Protein 6IWD (pdb70)

Organism: Homo sapiens (NCBI:txid9606)

CATH classification: 3.90.190.10

Structure (mmCIF, N/CA/C/O backbone):
data_6IWD
#
_entry.id   6IWD
#
_cell.length_a   54.573
_cell.length_b   169.153
_cell.length_c   42.530
_cell.angle_alpha   90.00
_cell.angle_beta   90.00
_cell.angle_gamma   90.00
#
_symmetry.space_group_name_H-M   'P 21 21 2'
#
loop_
_entity.id
_entity.type
_entity.pdbx_description
1 polymer 'Tyrosine-protein phosphatase non-receptor type 14'
2 polymer 'HPV18 E7'
3 non-polymer 'CHLORIDE ION'
4 non-polymer 'PHOSPHATE ION'
5 non-polymer 'ZINC ION'
6 water water
#
loop_
_atom_site.group_PDB
_atom_site.id
_atom_site.type_symbol
_atom_site.label_atom_id
_atom_site.label_alt_id
_atom_site.label_comp_id
_atom_site.label_asym_id
_atom_site.label_entity_id
_atom_site.label_seq_id
_atom_site.pdbx_PDB_ins_code
_atom_site.Cartn_x
_atom_site.Cartn_y
_atom_site.Cartn_z
_atom_site.occupancy
_atom_site.B_iso_or_equiv
_atom_site.auth_seq_id
_atom_site.auth_comp_id
_atom_site.auth_asym_id
_atom_site.auth_atom_id
_atom_site.pdbx_PDB_model_num
ATOM 1 N N . MET A 1 9 ? -30.679 10.764 0.323 1.00 56.48 893 MET A N 1
ATOM 2 C CA . MET A 1 9 ? -30.628 11.873 -0.627 1.00 49.78 893 MET A CA 1
ATOM 3 C C . MET A 1 9 ? -31.992 12.186 -1.227 1.00 46.25 893 MET A C 1
ATOM 4 O O . MET A 1 9 ? -32.157 13.215 -1.880 1.00 45.84 893 MET A O 1
ATOM 9 N N . ASP A 1 10 ? -32.963 11.290 -1.021 1.00 48.78 894 ASP A N 1
ATOM 10 C CA . ASP A 1 10 ? -34.313 11.542 -1.517 1.00 43.43 894 ASP A CA 1
ATOM 11 C C . ASP A 1 10 ? -34.915 12.773 -0.857 1.00 37.93 894 ASP A C 1
ATOM 12 O O . ASP A 1 10 ? -35.619 13.554 -1.508 1.00 38.88 894 ASP A O 1
ATOM 17 N N . GLU A 1 11 ? -34.646 12.968 0.435 1.00 38.37 895 GLU A N 1
ATOM 18 C CA . GLU A 1 11 ? -35.059 14.202 1.091 1.00 37.49 895 GLU A CA 1
ATOM 19 C C . GLU A 1 11 ? -34.280 15.401 0.560 1.00 34.07 895 GLU A C 1
ATOM 20 O O . GLU A 1 11 ? -34.830 16.506 0.464 1.00 30.85 895 GLU A O 1
ATOM 23 N N . ARG A 1 12 ? -33.005 15.205 0.209 1.00 34.46 896 ARG A N 1
ATOM 24 C CA . ARG A 1 12 ? -32.223 16.288 -0.382 1.00 30.82 896 ARG A CA 1
ATOM 25 C C . ARG A 1 12 ? -32.744 16.656 -1.768 1.00 27.61 896 ARG A C 1
ATOM 26 O O . ARG A 1 12 ? -32.803 17.840 -2.120 1.00 28.30 896 ARG A O 1
ATOM 29 N N . PHE A 1 13 ? -33.115 15.654 -2.569 1.00 29.37 897 PHE A N 1
ATOM 30 C CA . PHE A 1 13 ? -33.707 15.914 -3.879 1.00 27.41 897 PHE A CA 1
ATOM 31 C C . PHE A 1 13 ? -34.991 16.734 -3.747 1.00 27.75 897 PHE A C 1
ATOM 32 O O . PHE A 1 13 ? -35.139 17.785 -4.383 1.00 22.02 897 PHE A O 1
ATOM 40 N N . ARG A 1 14 ? -35.920 16.279 -2.900 1.00 29.97 898 ARG A N 1
ATOM 41 C CA . ARG A 1 14 ? -37.201 16.975 -2.761 1.00 23.28 898 ARG A CA 1
ATOM 42 C C . ARG A 1 14 ? -37.014 18.373 -2.185 1.00 26.32 898 ARG A C 1
ATOM 43 O O . ARG A 1 14 ? -37.697 19.317 -2.597 1.00 23.23 898 ARG A O 1
ATOM 46 N N . THR A 1 15 ? -36.061 18.540 -1.259 1.00 28.63 899 THR A N 1
ATOM 47 C CA . THR A 1 15 ? -35.796 19.862 -0.700 1.00 31.78 899 THR A CA 1
ATOM 48 C C . THR A 1 15 ? -35.299 20.822 -1.774 1.00 29.68 899 THR A C 1
ATOM 49 O O . THR A 1 15 ? -35.769 21.964 -1.873 1.00 27.06 899 THR A O 1
ATOM 53 N N . LEU A 1 16 ? -34.343 20.373 -2.587 1.00 28.47 900 LEU A N 1
ATOM 54 C CA . LEU A 1 16 ? -33.804 21.223 -3.640 1.00 28.43 900 LEU A CA 1
ATOM 55 C C . LEU A 1 16 ? -34.884 21.618 -4.643 1.00 25.95 900 LEU A C 1
ATOM 56 O O . LEU A 1 16 ? -34.932 22.771 -5.091 1.00 21.88 900 LEU A O 1
ATOM 61 N N . LYS A 1 17 ? -35.758 20.674 -5.006 1.00 23.40 901 LYS A N 1
ATOM 62 C CA . LYS A 1 17 ? -36.794 20.960 -5.993 1.00 23.91 901 LYS A CA 1
ATOM 63 C C . LYS A 1 17 ? -37.762 22.005 -5.462 1.00 21.71 901 LYS A C 1
ATOM 64 O O . LYS A 1 17 ? -38.107 22.963 -6.162 1.00 19.39 901 LYS A O 1
ATOM 70 N N . LYS A 1 18 ? -38.186 21.845 -4.208 1.00 23.59 902 LYS A N 1
ATOM 71 C CA . LYS A 1 18 ? -39.054 22.822 -3.561 1.00 24.15 902 LYS A CA 1
ATOM 72 C C . LYS A 1 18 ? -38.450 24.222 -3.593 1.00 29.93 902 LYS A C 1
ATOM 73 O O . LYS A 1 18 ? -39.134 25.198 -3.936 1.00 24.87 902 LYS A O 1
ATOM 79 N N . LYS A 1 19 ? -37.160 24.345 -3.242 1.00 26.95 903 LYS A N 1
ATOM 80 C CA . LYS A 1 19 ? -36.540 25.667 -3.238 1.00 26.09 903 LYS A CA 1
ATOM 81 C C . LYS A 1 19 ? -36.557 26.279 -4.632 1.00 24.58 903 LYS A C 1
ATOM 82 O O . LYS A 1 19 ? -36.806 27.480 -4.786 1.00 28.77 903 LYS A O 1
ATOM 85 N N . LEU A 1 20 ? -36.330 25.461 -5.663 1.00 21.02 904 LEU A N 1
ATOM 86 C CA . LEU A 1 20 ? -36.380 25.960 -7.030 1.00 20.06 904 LEU A CA 1
ATOM 87 C C . LEU A 1 20 ? -37.791 26.369 -7.440 1.00 25.73 904 LEU A C 1
ATOM 88 O O . LEU A 1 20 ? -37.946 27.174 -8.365 1.00 24.22 904 LEU A O 1
ATOM 93 N N . GLU A 1 21 ? -38.815 25.836 -6.780 1.00 23.04 905 GLU A N 1
ATOM 94 C CA . GLU A 1 21 ? -40.191 26.215 -7.094 1.00 22.75 905 GLU A CA 1
ATOM 95 C C . GLU A 1 21 ? -40.679 27.420 -6.296 1.00 27.87 905 GLU A C 1
ATOM 96 O O . GLU A 1 21 ? -41.768 27.936 -6.574 1.00 25.07 905 GLU A O 1
ATOM 102 N N . GLU A 1 22 ? -39.903 27.888 -5.321 1.00 33.00 906 GLU A N 1
ATOM 103 C CA . GLU A 1 22 ? -40.338 28.994 -4.478 1.00 33.34 906 GLU A CA 1
ATOM 104 C C . GLU A 1 22 ? -40.171 30.357 -5.139 1.00 33.49 906 GLU A C 1
ATOM 105 O O . GLU A 1 22 ? -40.691 31.348 -4.612 1.00 33.77 906 GLU A O 1
ATOM 108 N N . GLY A 1 23 ? -39.483 30.433 -6.276 1.00 29.68 907 GLY A N 1
ATOM 109 C CA . GLY A 1 23 ? -39.395 31.671 -7.021 1.00 34.12 907 GLY A CA 1
ATOM 110 C C . GLY A 1 23 ? -38.449 32.711 -6.460 1.00 31.80 907 GLY A C 1
ATOM 111 O O . GLY A 1 23 ? -38.529 33.879 -6.859 1.00 28.93 907 GLY A O 1
ATOM 112 N N . MET A 1 24 ? -37.556 32.335 -5.548 1.00 33.71 908 MET A N 1
ATOM 113 C CA . MET A 1 24 ? -36.661 33.302 -4.935 1.00 35.69 908 MET A CA 1
ATOM 114 C C . MET A 1 24 ? -35.185 33.028 -5.181 1.00 36.41 908 MET A C 1
ATOM 115 O O . MET A 1 24 ? -34.342 33.814 -4.729 1.00 30.58 908 MET A O 1
ATOM 120 N N . VAL A 1 25 ? -34.832 31.959 -5.895 1.00 38.73 909 VAL A N 1
ATOM 121 C CA . VAL A 1 25 ? -33.410 31.676 -6.034 1.00 39.41 909 VAL A CA 1
ATOM 122 C C . VAL A 1 25 ? -32.740 32.727 -6.916 1.00 34.16 909 VAL A C 1
ATOM 123 O O . VAL A 1 25 ? -31.606 33.142 -6.645 1.00 38.56 909 VAL A O 1
ATOM 127 N N . PHE A 1 26 ? -33.435 33.226 -7.937 1.00 34.96 910 PHE A N 1
ATOM 128 C CA . PHE A 1 26 ? -32.881 34.324 -8.720 1.00 32.89 910 PHE A CA 1
ATOM 129 C C . PHE A 1 26 ? -32.950 35.660 -7.976 1.00 34.86 910 PHE A C 1
ATOM 130 O O . PHE A 1 26 ? -32.096 36.529 -8.182 1.00 31.77 910 PHE A O 1
ATOM 132 N N . THR A 1 27 ? -33.957 35.838 -7.121 1.00 33.13 911 THR A N 1
ATOM 133 C CA . THR A 1 27 ? -34.039 37.028 -6.278 1.00 30.75 911 THR A CA 1
ATOM 134 C C . THR A 1 27 ? -32.833 37.133 -5.358 1.00 34.34 911 THR A C 1
ATOM 135 O O . THR A 1 27 ? -32.227 38.204 -5.223 1.00 29.05 911 THR A O 1
ATOM 139 N N . GLU A 1 28 ? -32.466 36.028 -4.711 1.00 30.30 912 GLU A N 1
ATOM 140 C CA . GLU A 1 28 ? -31.370 36.108 -3.757 1.00 35.58 912 GLU A CA 1
ATOM 141 C C . GLU A 1 28 ? -30.026 36.234 -4.457 1.00 34.37 912 GLU A C 1
ATOM 142 O O . GLU A 1 28 ? -29.089 36.806 -3.888 1.00 34.00 912 GLU A O 1
ATOM 148 N N . TYR A 1 29 ? -29.911 35.720 -5.685 1.00 29.46 913 TYR A N 1
ATOM 149 C CA . TYR A 1 29 ? -28.672 35.888 -6.433 1.00 31.10 913 TYR A CA 1
ATOM 150 C C . TYR A 1 29 ? -28.375 37.363 -6.681 1.00 28.77 913 TYR A C 1
ATOM 151 O O . TYR A 1 29 ? -27.237 37.808 -6.509 1.00 25.75 913 TYR A O 1
ATOM 160 N N . GLU A 1 30 ? -29.390 38.139 -7.076 1.00 28.97 914 GLU A N 1
ATOM 161 C CA . GLU A 1 30 ? -29.171 39.558 -7.366 1.00 30.54 914 GLU A CA 1
ATOM 162 C C . GLU A 1 30 ? -28.651 40.314 -6.153 1.00 27.38 914 GLU A C 1
ATOM 163 O O . GLU A 1 30 ? -27.900 41.287 -6.303 1.00 33.15 914 GLU A O 1
ATOM 166 N N . GLN A 1 31 ? -29.031 39.891 -4.954 1.00 23.66 915 GLN A N 1
ATOM 167 C CA . GLN A 1 31 ? -28.644 40.584 -3.733 1.00 28.05 915 GLN A CA 1
ATOM 168 C C . GLN A 1 31 ? -27.280 40.157 -3.200 1.00 32.58 915 GLN A C 1
ATOM 169 O O . GLN A 1 31 ? -26.814 40.720 -2.202 1.00 29.94 915 GLN A O 1
ATOM 175 N N . ILE A 1 32 ? -26.620 39.193 -3.830 1.00 30.25 916 ILE A N 1
ATOM 176 C CA . ILE A 1 32 ? -25.281 38.808 -3.392 1.00 26.95 916 ILE A CA 1
ATOM 177 C C . ILE A 1 32 ? -24.308 39.821 -3.973 1.00 24.23 916 ILE A C 1
ATOM 178 O O . ILE A 1 32 ? -24.218 39.960 -5.201 1.00 25.99 916 ILE A O 1
ATOM 183 N N . PRO A 1 33 ? -23.589 40.570 -3.143 1.00 30.68 917 PRO A N 1
ATOM 184 C CA . PRO A 1 33 ? -22.659 41.567 -3.682 1.00 30.80 917 PRO A CA 1
ATOM 185 C C . PRO A 1 33 ? -21.594 40.899 -4.540 1.00 31.81 917 PRO A C 1
ATOM 186 O O . PRO A 1 33 ? -21.118 39.803 -4.237 1.00 29.87 917 PRO A O 1
ATOM 190 N N . LYS A 1 34 ? -21.248 41.561 -5.640 1.00 30.45 918 LYS A N 1
ATOM 191 C CA . LYS A 1 34 ? -20.332 40.955 -6.587 1.00 31.45 918 LYS A CA 1
ATOM 192 C C . LYS A 1 34 ? -18.900 40.925 -6.064 1.00 34.36 918 LYS A C 1
ATOM 193 O O . LYS A 1 34 ? -18.088 40.159 -6.589 1.00 32.67 918 LYS A O 1
ATOM 199 N N . LYS A 1 35 ? -18.583 41.710 -5.033 1.00 33.86 919 LYS A N 1
ATOM 200 C CA . LYS A 1 35 ? -17.216 41.805 -4.522 1.00 36.38 919 LYS A CA 1
ATOM 201 C C . LYS A 1 35 ? -17.231 42.513 -3.175 1.00 40.19 919 LYS A C 1
ATOM 202 O O . LYS A 1 35 ? -18.175 43.243 -2.847 1.00 42.08 919 LYS A O 1
ATOM 208 N N . LYS A 1 36 ? -16.158 42.306 -2.411 1.00 36.98 920 LYS A N 1
ATOM 209 C CA . LYS A 1 36 ? -16.066 42.877 -1.072 1.00 36.24 920 LYS A CA 1
ATOM 210 C C . LYS A 1 36 ? -16.073 44.404 -1.116 1.00 39.47 920 LYS A C 1
ATOM 211 O O . LYS A 1 36 ? -15.416 45.026 -1.958 1.00 34.39 920 LYS A O 1
ATOM 217 N N . ALA A 1 37 ? -16.831 45.006 -0.192 1.00 34.37 921 ALA A N 1
ATOM 218 C CA . ALA A 1 37 ? -16.904 46.463 -0.102 1.00 33.07 921 ALA A CA 1
ATOM 219 C C . ALA A 1 37 ? -15.534 47.074 0.180 1.00 36.86 921 ALA A C 1
ATOM 220 O O . ALA A 1 37 ? -15.047 47.922 -0.575 1.00 39.31 921 ALA A O 1
ATOM 222 N N . ASN A 1 38 ? -14.898 46.667 1.272 1.00 37.74 922 ASN A N 1
ATOM 223 C CA . ASN A 1 38 ? -13.608 47.260 1.630 1.00 38.64 922 ASN A CA 1
ATOM 224 C C . ASN A 1 38 ? -12.452 46.430 1.073 1.00 38.63 922 ASN A C 1
ATOM 225 O O . ASN A 1 38 ? -11.487 46.099 1.769 1.00 34.62 922 ASN A O 1
ATOM 227 N N . GLY A 1 39 ? -12.565 46.076 -0.208 1.00 35.32 923 GLY A N 1
ATOM 228 C CA . GLY A 1 39 ? -11.581 45.205 -0.833 1.00 34.32 923 GLY A CA 1
ATOM 229 C C . GLY A 1 39 ? -10.321 45.968 -1.229 1.00 30.80 923 GLY A C 1
ATOM 230 O O . GLY A 1 39 ? -10.372 47.123 -1.649 1.00 28.49 923 GLY A O 1
ATOM 231 N N . ILE A 1 40 ? -9.176 45.304 -1.084 1.00 28.05 924 ILE A N 1
ATOM 232 C CA . ILE A 1 40 ? -7.869 45.907 -1.334 1.00 30.65 924 ILE A CA 1
ATOM 233 C C . ILE A 1 40 ? -7.155 45.097 -2.413 1.00 28.83 924 ILE A C 1
ATOM 234 O O . ILE A 1 40 ? -7.127 43.862 -2.353 1.00 24.23 924 ILE A O 1
ATOM 239 N N . PHE A 1 41 ? -6.633 45.791 -3.426 1.00 26.68 925 PHE A N 1
ATOM 240 C CA . PHE A 1 41 ? -6.044 45.157 -4.603 1.00 28.79 925 PHE A CA 1
ATOM 241 C C . PHE A 1 41 ? -4.693 45.770 -4.924 1.00 25.08 925 PHE A C 1
ATOM 242 O O . PHE A 1 41 ? -4.357 45.990 -6.093 1.00 23.36 925 PHE A O 1
ATOM 250 N N . SER A 1 42 ? -3.900 46.035 -3.885 1.00 25.81 926 SER A N 1
ATOM 251 C CA . SER A 1 42 ? -2.717 46.884 -4.012 1.00 27.34 926 SER A CA 1
ATOM 252 C C . SER A 1 42 ? -1.782 46.401 -5.115 1.00 22.91 926 SER A C 1
ATOM 253 O O . SER A 1 42 ? -1.408 47.166 -6.011 1.00 24.08 926 SER A O 1
ATOM 256 N N . THR A 1 43 ? -1.388 45.133 -5.066 1.00 19.24 927 THR A N 1
ATOM 257 C CA . THR A 1 43 ? -0.401 44.655 -6.031 1.00 20.19 927 THR A CA 1
ATOM 258 C C . THR A 1 43 ? -0.996 44.571 -7.431 1.00 20.89 927 THR A C 1
ATOM 259 O O . THR A 1 43 ? -0.350 44.956 -8.411 1.00 19.02 927 THR A O 1
ATOM 263 N N . ALA A 1 44 ? -2.238 44.090 -7.547 1.00 17.18 928 ALA A N 1
ATOM 264 C CA . ALA A 1 44 ? -2.870 44.017 -8.862 1.00 17.08 928 ALA A CA 1
ATOM 265 C C . ALA A 1 44 ? -3.041 45.400 -9.487 1.00 19.99 928 ALA A C 1
ATOM 266 O O . ALA A 1 44 ? -3.063 45.529 -10.718 1.00 21.83 928 ALA A O 1
ATOM 268 N N . ALA A 1 45 ? -3.166 46.435 -8.661 1.00 18.29 929 ALA A N 1
ATOM 269 C CA . ALA A 1 45 ? -3.424 47.794 -9.125 1.00 22.82 929 ALA A CA 1
ATOM 270 C C . ALA A 1 45 ? -2.169 48.531 -9.573 1.00 26.42 929 ALA A C 1
ATOM 271 O O . ALA A 1 45 ? -2.288 49.600 -10.188 1.00 23.79 929 ALA A O 1
ATOM 273 N N . LEU A 1 46 ? -0.988 48.007 -9.273 1.00 24.35 930 LEU A N 1
ATOM 274 C CA . LEU A 1 46 ? 0.241 48.678 -9.678 1.00 25.88 930 LEU A CA 1
ATOM 275 C C . LEU A 1 46 ? 0.316 48.774 -11.200 1.00 26.34 930 LEU A C 1
ATOM 276 O O . LEU A 1 46 ? -0.017 47.809 -11.901 1.00 24.73 930 LEU A O 1
ATOM 281 N N . PRO A 1 47 ? 0.765 49.910 -11.746 1.00 28.37 931 PRO A N 1
ATOM 282 C CA . PRO A 1 47 ? 0.892 50.009 -13.210 1.00 28.83 931 PRO A CA 1
ATOM 283 C C . PRO A 1 47 ? 1.830 48.974 -13.813 1.00 27.32 931 PRO A C 1
ATOM 284 O O . PRO A 1 47 ? 1.615 48.561 -14.958 1.00 30.22 931 PRO A O 1
ATOM 288 N N . GLU A 1 48 ? 2.853 48.520 -13.082 1.00 28.56 932 GLU A N 1
ATOM 289 C CA . GLU A 1 48 ? 3.704 47.463 -13.626 1.00 32.31 932 GLU A CA 1
ATOM 290 C C . GLU A 1 48 ? 2.946 46.160 -13.846 1.00 28.99 932 GLU A C 1
ATOM 291 O O . GLU A 1 48 ? 3.419 45.312 -14.610 1.00 34.60 932 GLU A O 1
ATOM 297 N N . ASN A 1 49 ? 1.789 45.981 -13.205 1.00 25.28 933 ASN A N 1
ATOM 298 C CA . ASN A 1 49 ? 1.035 44.734 -13.279 1.00 26.36 933 ASN A CA 1
ATOM 299 C C . ASN A 1 49 ? -0.217 44.853 -14.127 1.00 30.30 933 ASN A C 1
ATOM 300 O O . ASN A 1 49 ? -1.017 43.911 -14.174 1.00 27.57 933 ASN A O 1
ATOM 305 N N . ALA A 1 50 ? -0.395 45.982 -14.817 1.00 32.33 934 ALA A N 1
ATOM 306 C CA . ALA A 1 50 ? -1.584 46.166 -15.639 1.00 34.72 934 ALA A CA 1
ATOM 307 C C . ALA A 1 50 ? -1.620 45.168 -16.787 1.00 31.41 934 ALA A C 1
ATOM 308 O O . ALA A 1 50 ? -2.662 44.567 -17.066 1.00 34.04 934 ALA A O 1
ATOM 310 N N . GLU A 1 51 ? -0.486 44.959 -17.444 1.00 28.51 935 GLU A N 1
ATOM 311 C CA . GLU A 1 51 ? -0.437 44.090 -18.610 1.00 34.12 935 GLU A CA 1
ATOM 312 C C . GLU A 1 51 ? -0.502 42.614 -18.248 1.00 28.39 935 GLU A C 1
ATOM 313 O O . GLU A 1 51 ? -0.679 41.783 -19.145 1.00 31.15 935 GLU A O 1
ATOM 319 N N . ARG A 1 52 ? -0.383 42.270 -16.967 1.00 23.68 936 ARG A N 1
ATOM 320 C CA . ARG A 1 52 ? -0.426 40.877 -16.537 1.00 21.36 936 ARG A CA 1
ATOM 321 C C . ARG A 1 52 ? -1.843 40.366 -16.275 1.00 21.69 936 ARG A C 1
ATOM 322 O O . ARG A 1 52 ? -2.011 39.180 -15.989 1.00 23.26 936 ARG A O 1
ATOM 330 N N . SER A 1 53 ? -2.862 41.210 -16.380 1.00 20.38 937 SER A N 1
ATOM 331 C CA . SER A 1 53 ? -4.244 40.787 -16.192 1.00 23.28 937 SER A CA 1
ATOM 332 C C . SER A 1 53 ? -4.971 40.827 -17.530 1.00 29.46 937 SER A C 1
ATOM 333 O O . SER A 1 53 ? -4.908 41.828 -18.255 1.00 28.66 937 SER A O 1
ATOM 336 N N . ARG A 1 54 ? -5.645 39.725 -17.856 1.00 29.50 938 ARG A N 1
ATOM 337 C CA . ARG A 1 54 ? -6.356 39.624 -19.123 1.00 31.04 938 ARG A CA 1
ATOM 338 C C . ARG A 1 54 ? -7.533 40.584 -19.147 1.00 35.97 938 ARG A C 1
ATOM 339 O O . ARG A 1 54 ? -7.717 41.340 -20.107 1.00 36.06 938 ARG A O 1
ATOM 347 N N . ILE A 1 55 ? -8.317 40.592 -18.077 1.00 35.64 939 ILE A N 1
ATOM 348 C CA . ILE A 1 55 ? -9.422 41.523 -17.906 1.00 37.41 939 ILE A CA 1
ATOM 349 C C . ILE A 1 55 ?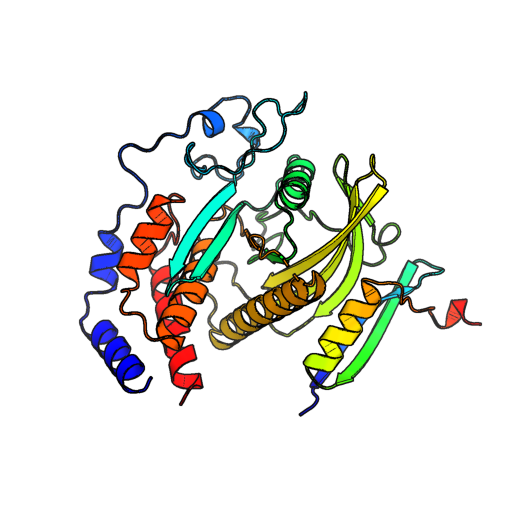 -9.028 42.468 -16.781 1.00 33.95 939 ILE A C 1
ATOM 350 O O . ILE A 1 55 ? -8.948 42.057 -15.617 1.00 35.85 939 ILE A O 1
ATOM 355 N N . ARG A 1 56 ? -8.787 43.735 -17.128 1.00 34.24 940 ARG A N 1
ATOM 356 C CA . ARG A 1 56 ? -8.319 44.715 -16.153 1.00 40.38 940 ARG A CA 1
ATOM 357 C C . ARG A 1 56 ? -9.212 44.775 -14.922 1.00 33.71 940 ARG A C 1
ATOM 358 O O . ARG A 1 56 ? -8.720 44.959 -13.804 1.00 33.57 940 ARG A O 1
ATOM 361 N N . GLU A 1 57 ? -10.518 44.585 -15.099 1.00 37.22 941 GLU A N 1
ATOM 362 C CA . GLU A 1 57 ? -11.466 44.761 -14.010 1.00 34.66 941 GLU A CA 1
ATOM 363 C C . GLU A 1 57 ? -11.471 43.597 -13.023 1.00 36.93 941 GLU A C 1
ATOM 364 O O . GLU A 1 57 ? -11.977 43.754 -11.905 1.00 31.13 941 GLU A O 1
ATOM 370 N N . VAL A 1 58 ? -10.915 42.444 -13.391 1.00 28.54 942 VAL A N 1
ATOM 371 C CA . VAL A 1 58 ? -11.001 41.236 -12.576 1.00 26.34 942 VAL A CA 1
ATOM 372 C C . VAL A 1 58 ? -9.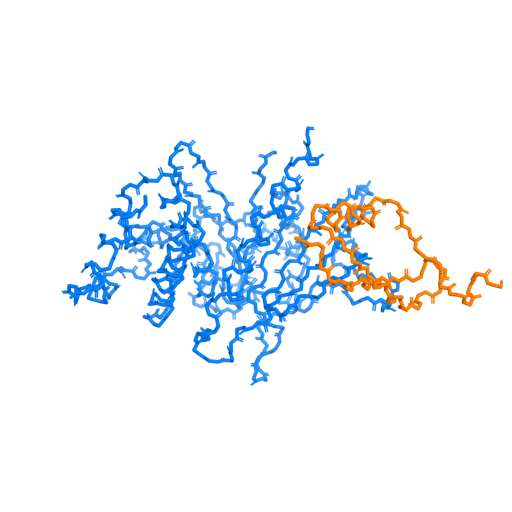611 40.934 -12.039 1.00 22.09 942 VAL A C 1
ATOM 373 O O . VAL A 1 58 ? -8.731 40.483 -12.784 1.00 25.80 942 VAL A O 1
ATOM 377 N N . VAL A 1 59 ? -9.412 41.160 -10.744 1.00 19.21 943 VAL A N 1
ATOM 378 C CA . VAL A 1 59 ? -8.094 41.009 -10.126 1.00 17.99 943 VAL A CA 1
ATOM 379 C C . VAL A 1 59 ? -8.253 40.389 -8.747 1.00 18.62 943 VAL A C 1
ATOM 380 O O . VAL A 1 59 ? -9.325 40.470 -8.130 1.00 19.17 943 VAL A O 1
ATOM 384 N N . PRO A 1 60 ? -7.185 39.767 -8.232 1.00 17.00 944 PRO A N 1
ATOM 385 C CA . PRO A 1 60 ? -7.243 39.170 -6.891 1.00 18.01 944 PRO A CA 1
ATOM 386 C C . PRO A 1 60 ? -7.168 40.199 -5.768 1.00 22.14 944 PRO A C 1
ATOM 387 O O . PRO A 1 60 ? -6.459 41.209 -5.860 1.00 17.83 944 PRO A O 1
ATOM 391 N N . TYR A 1 61 ? -7.896 39.906 -4.687 1.00 20.20 945 TYR A N 1
ATOM 392 C CA . TYR A 1 61 ? -7.690 40.605 -3.426 1.00 21.14 945 TYR A CA 1
ATOM 393 C C . TYR A 1 61 ? -6.261 40.396 -2.931 1.00 20.62 945 TYR A C 1
ATOM 394 O O . TYR A 1 61 ? -5.629 39.363 -3.176 1.00 18.67 945 TYR A O 1
ATOM 403 N N . GLU A 1 62 ? -5.750 41.386 -2.205 1.00 20.99 946 GLU A N 1
ATOM 404 C CA . GLU A 1 62 ? -4.358 41.295 -1.784 1.00 22.03 946 GLU A CA 1
ATOM 405 C C . GLU A 1 62 ? -4.143 40.150 -0.799 1.00 20.13 946 GLU A C 1
ATOM 406 O O . GLU A 1 62 ? -3.114 39.468 -0.855 1.00 20.22 946 GLU A O 1
ATOM 412 N N . GLU A 1 63 ? -5.104 39.909 0.099 1.00 19.13 947 GLU A N 1
ATOM 413 C CA . GLU A 1 63 ? -4.839 38.993 1.203 1.00 22.09 947 GLU A CA 1
ATOM 414 C C . GLU A 1 63 ? -4.704 37.545 0.758 1.00 22.45 947 GLU A C 1
ATOM 415 O O . GLU A 1 63 ? -4.029 36.770 1.443 1.00 24.87 947 GLU A O 1
ATOM 421 N N . ASN A 1 64 ? -5.300 37.160 -0.374 1.00 18.57 948 ASN A N 1
ATOM 422 C CA . ASN A 1 64 ? -5.207 35.769 -0.809 1.00 18.93 948 ASN A CA 1
ATOM 423 C C . ASN A 1 64 ? -4.756 35.630 -2.258 1.00 16.80 948 ASN A C 1
ATOM 424 O O . ASN A 1 64 ? -4.988 34.579 -2.864 1.00 15.96 948 ASN A O 1
ATOM 429 N N . ARG A 1 65 ? -4.090 36.641 -2.822 1.00 18.21 949 ARG A N 1
ATOM 430 C CA . ARG A 1 65 ? -3.501 36.461 -4.143 1.00 17.20 949 ARG A CA 1
ATOM 431 C C . ARG A 1 65 ? -2.425 35.383 -4.074 1.00 16.07 949 ARG A C 1
ATOM 432 O O . ARG A 1 65 ? -1.850 35.110 -3.012 1.00 17.26 949 ARG A O 1
ATOM 440 N N . VAL A 1 66 ? -2.194 34.710 -5.194 1.00 15.65 950 VAL A N 1
ATOM 441 C CA . VAL A 1 66 ? -1.112 33.730 -5.234 1.00 14.99 950 VAL A CA 1
ATOM 442 C C . VAL A 1 66 ? 0.183 34.507 -5.438 1.00 16.27 950 VAL A C 1
ATOM 443 O O . VAL A 1 66 ? 0.371 35.162 -6.470 1.00 18.17 950 VAL A O 1
ATOM 447 N N . GLU A 1 67 ? 1.059 34.468 -4.442 1.00 16.74 951 GLU A N 1
ATOM 448 C CA . GLU A 1 67 ? 2.306 35.225 -4.504 1.00 18.66 951 GLU A CA 1
ATOM 449 C C . GLU A 1 67 ? 3.420 34.339 -5.044 1.00 16.22 951 GLU A C 1
ATOM 450 O O . GLU A 1 67 ? 3.687 33.266 -4.495 1.00 21.17 951 GLU A O 1
ATOM 456 N N . LEU A 1 68 ? 4.073 34.790 -6.115 1.00 16.01 952 LEU A N 1
ATOM 457 C CA . LEU A 1 68 ? 5.200 34.062 -6.681 1.00 15.19 952 LEU A CA 1
ATOM 458 C C . LEU A 1 68 ? 6.507 34.556 -6.073 1.00 17.89 952 LEU A C 1
ATOM 459 O O . LEU A 1 68 ? 6.605 35.692 -5.592 1.00 17.14 952 LEU A O 1
ATOM 464 N N . ILE A 1 69 ? 7.526 33.704 -6.141 1.00 17.37 953 ILE A N 1
ATOM 465 C CA . ILE A 1 69 ? 8.882 34.165 -5.797 1.00 19.04 953 ILE A CA 1
ATOM 466 C C . ILE A 1 69 ? 9.260 35.324 -6.713 1.00 20.81 953 ILE A C 1
ATOM 467 O O . ILE A 1 69 ? 9.125 35.205 -7.950 1.00 22.00 953 ILE A O 1
ATOM 472 N N . PRO A 1 70 ? 9.736 36.453 -6.176 1.00 19.90 954 PRO A N 1
ATOM 473 C CA . PRO A 1 70 ? 10.093 37.590 -7.030 1.00 22.67 954 PRO A CA 1
ATOM 474 C C . PRO A 1 70 ? 11.176 37.228 -8.034 1.00 25.18 954 PRO A C 1
ATOM 475 O O . PRO A 1 70 ? 12.045 36.392 -7.776 1.00 23.56 954 PRO A O 1
ATOM 479 N N . THR A 1 71 ? 11.108 37.871 -9.193 1.00 25.04 955 THR A N 1
ATOM 480 C CA . THR A 1 71 ? 12.164 37.828 -10.195 1.00 29.14 955 THR A CA 1
ATOM 481 C C . THR A 1 71 ? 12.467 39.258 -10.621 1.00 27.74 955 THR A C 1
ATOM 482 O O . THR A 1 71 ? 11.729 40.192 -10.298 1.00 24.81 955 THR A O 1
ATOM 486 N N . LYS A 1 72 ? 13.557 39.442 -11.371 1.00 31.13 956 LYS A N 1
ATOM 487 C CA . LYS A 1 72 ? 13.873 40.796 -11.811 1.00 32.74 956 LYS A CA 1
ATOM 488 C C . LYS A 1 72 ? 12.773 41.355 -12.707 1.00 30.98 956 LYS A C 1
ATOM 489 O O . LYS A 1 72 ? 12.411 42.531 -12.590 1.00 31.82 956 LYS A O 1
ATOM 495 N N . GLU A 1 73 ? 12.196 40.526 -13.581 1.00 28.14 957 GLU A N 1
ATOM 496 C CA . GLU A 1 73 ? 11.152 41.047 -14.456 1.00 34.36 957 GLU A CA 1
ATOM 497 C C . GLU A 1 73 ? 9.796 41.146 -13.762 1.00 28.57 957 GLU A C 1
ATOM 498 O O . GLU A 1 73 ? 8.949 41.932 -14.203 1.00 29.17 957 GLU A O 1
ATOM 504 N N . ASN A 1 74 ? 9.572 40.379 -12.677 1.00 25.41 958 ASN A N 1
ATOM 505 C CA . ASN A 1 74 ? 8.279 40.360 -11.964 1.00 23.68 958 ASN A CA 1
ATOM 506 C C . ASN A 1 74 ? 8.587 40.440 -10.468 1.00 25.56 958 ASN A C 1
ATOM 507 O O . ASN A 1 74 ? 8.512 39.440 -9.745 1.00 19.17 958 ASN A O 1
ATOM 512 N N . ASN A 1 75 ? 8.918 41.649 -9.998 1.00 22.46 959 ASN A N 1
ATOM 513 C CA . ASN A 1 75 ? 9.453 41.797 -8.650 1.00 25.66 959 ASN A CA 1
ATOM 514 C C . ASN A 1 75 ? 8.404 41.685 -7.551 1.00 27.92 959 ASN A C 1
ATOM 515 O O . ASN A 1 75 ? 8.768 41.386 -6.406 1.00 28.44 959 ASN A O 1
ATOM 520 N N . THR A 1 76 ? 7.128 41.935 -7.846 1.00 24.06 960 THR A N 1
ATOM 521 C CA . THR A 1 76 ? 6.081 41.716 -6.856 1.00 21.91 960 THR A CA 1
ATOM 522 C C . THR A 1 76 ? 5.555 40.283 -6.867 1.00 22.28 960 THR A C 1
ATOM 523 O O . THR A 1 76 ? 4.653 39.959 -6.084 1.00 22.25 960 THR A O 1
ATOM 527 N N . GLY A 1 77 ? 6.115 39.419 -7.715 1.00 19.75 961 GLY A N 1
ATOM 528 C CA . GLY A 1 77 ? 5.654 38.051 -7.861 1.00 19.14 961 GLY A CA 1
ATOM 529 C C . GLY A 1 77 ? 4.172 37.996 -8.148 1.00 17.88 961 GLY A C 1
ATOM 530 O O . GLY A 1 77 ? 3.439 37.257 -7.481 1.00 18.64 961 GLY A O 1
ATOM 531 N N . TYR A 1 78 ? 3.709 38.772 -9.131 1.00 15.66 962 TYR A N 1
ATOM 532 C CA . TYR A 1 78 ? 2.281 38.929 -9.380 1.00 16.41 962 TYR A CA 1
ATOM 533 C C . TYR A 1 78 ? 1.793 37.992 -10.477 1.00 16.36 962 TYR A C 1
ATOM 534 O O . TYR A 1 78 ? 2.389 37.920 -11.560 1.00 15.44 962 TYR A O 1
ATOM 543 N N . ILE A 1 79 ? 0.685 37.301 -10.198 1.00 14.08 963 ILE A N 1
ATOM 544 C CA . ILE A 1 79 ? -0.090 36.587 -11.204 1.00 12.20 963 ILE A CA 1
ATOM 545 C C . ILE A 1 79 ? -1.561 36.809 -10.853 1.00 14.89 963 ILE A C 1
ATOM 546 O O . ILE A 1 79 ? -1.928 36.948 -9.680 1.00 14.38 963 ILE A O 1
ATOM 551 N N . ASN A 1 80 ? -2.403 36.904 -11.872 1.00 15.77 964 ASN A N 1
ATOM 552 C CA . ASN A 1 80 ? -3.830 37.101 -11.619 1.00 15.80 964 ASN A CA 1
ATOM 553 C C . ASN A 1 80 ? -4.418 35.753 -11.195 1.00 13.84 964 ASN A C 1
ATOM 554 O O . ASN A 1 80 ? -4.929 34.981 -12.013 1.00 15.90 964 ASN A O 1
ATOM 559 N N . ALA A 1 81 ? -4.343 35.466 -9.896 1.00 14.75 965 ALA A N 1
ATOM 560 C CA . ALA A 1 81 ? -4.753 34.168 -9.369 1.00 14.85 965 ALA A CA 1
ATOM 561 C C . ALA A 1 81 ? -5.064 34.327 -7.888 1.00 15.59 965 ALA A C 1
ATOM 562 O O . ALA A 1 81 ? -4.380 35.078 -7.190 1.00 15.34 965 ALA A O 1
ATOM 564 N N . SER A 1 82 ? -6.079 33.612 -7.416 1.00 11.82 966 SER A N 1
ATOM 565 C CA . SER A 1 82 ? -6.511 33.675 -6.026 1.00 13.25 966 SER A CA 1
ATOM 566 C C . SER A 1 82 ? -6.528 32.285 -5.395 1.00 13.79 966 SER A C 1
ATOM 567 O O . SER A 1 82 ? -6.941 31.305 -6.028 1.00 14.61 966 SER A O 1
ATOM 570 N N . HIS A 1 83 ? -6.133 32.215 -4.126 1.00 14.38 967 HIS A N 1
ATOM 571 C CA . HIS A 1 83 ? -6.344 31.020 -3.316 1.00 16.20 967 HIS A CA 1
ATOM 572 C C . HIS A 1 83 ? -7.791 30.989 -2.844 1.00 18.39 967 HIS A C 1
ATOM 573 O O . HIS A 1 83 ? -8.225 31.912 -2.146 1.00 17.81 967 HIS A O 1
ATOM 580 N N . ILE A 1 84 ? -8.524 29.938 -3.204 1.00 14.57 968 ILE A N 1
ATOM 581 C CA . ILE A 1 84 ? -9.918 29.735 -2.790 1.00 18.11 968 ILE A CA 1
ATOM 582 C C . ILE A 1 84 ? -9.922 28.580 -1.794 1.00 19.33 968 ILE A C 1
ATOM 583 O O . ILE A 1 84 ? -9.604 27.443 -2.158 1.00 18.40 968 ILE A O 1
ATOM 588 N N . LYS A 1 85 ? -10.261 28.854 -0.538 1.00 18.27 969 LYS A N 1
ATOM 589 C CA . LYS A 1 85 ? -10.249 27.822 0.490 1.00 22.09 969 LYS A CA 1
ATOM 590 C C . LYS A 1 85 ? -11.599 27.766 1.187 1.00 22.86 969 LYS A C 1
ATOM 591 O O . LYS A 1 85 ? -12.084 28.782 1.684 1.00 21.36 969 LYS A O 1
ATOM 597 N N . VAL A 1 86 ? -12.196 26.578 1.220 1.00 24.74 970 VAL A N 1
ATOM 598 C CA . VAL A 1 86 ? -13.481 26.359 1.869 1.00 26.37 970 VAL A CA 1
ATOM 599 C C . VAL A 1 86 ? -13.392 25.070 2.669 1.00 31.10 970 VAL A C 1
ATOM 600 O O . VAL A 1 86 ? -12.847 24.067 2.192 1.00 31.53 970 VAL A O 1
ATOM 604 N N . VAL A 1 87 ? -13.926 25.089 3.887 1.00 30.10 971 VAL A N 1
ATOM 605 C CA . VAL A 1 87 ? -13.998 23.893 4.716 1.00 34.01 971 VAL A CA 1
ATOM 606 C C . VAL A 1 87 ? -15.432 23.374 4.692 1.00 37.39 971 VAL A C 1
ATOM 607 O O . VAL A 1 87 ? -16.365 24.075 5.100 1.00 35.61 971 VAL A O 1
ATOM 611 N N . VAL A 1 88 ? -15.607 22.154 4.192 1.00 36.93 972 VAL A N 1
ATOM 612 C CA . VAL A 1 88 ? -16.907 21.496 4.142 1.00 44.28 972 VAL A CA 1
ATOM 613 C C . VAL A 1 88 ? -16.776 20.154 4.840 1.00 50.32 972 VAL A C 1
ATOM 614 O O . VAL A 1 88 ? -15.999 19.296 4.398 1.00 46.40 972 VAL A O 1
ATOM 618 N N . GLY A 1 89 ? -17.540 19.967 5.913 1.00 53.29 973 GLY A N 1
ATOM 619 C CA . GLY A 1 89 ? -17.542 18.702 6.619 1.00 54.19 973 GLY A CA 1
ATOM 620 C C . GLY A 1 89 ? -16.162 18.279 7.071 1.00 53.03 973 GLY A C 1
ATOM 621 O O . GLY A 1 89 ? -15.688 17.198 6.706 1.00 55.19 973 GLY A O 1
ATOM 622 N N . GLY A 1 90 ? -15.494 19.143 7.836 1.00 50.72 974 GLY A N 1
ATOM 623 C CA . GLY A 1 90 ? -14.180 18.837 8.368 1.00 56.21 974 GLY A CA 1
ATOM 624 C C . GLY A 1 90 ? -13.081 18.721 7.328 1.00 55.88 974 GLY A C 1
ATOM 625 O O . GLY A 1 90 ? -11.917 18.507 7.678 1.00 58.99 974 GLY A O 1
ATOM 626 N N . ALA A 1 91 ? -13.432 18.862 6.052 1.00 51.84 975 ALA A N 1
ATOM 627 C CA . ALA A 1 91 ? -12.482 18.755 4.953 1.00 48.44 975 ALA A CA 1
ATOM 628 C C . ALA A 1 91 ? -12.184 20.142 4.398 1.00 45.03 975 ALA A C 1
ATOM 629 O O . ALA A 1 91 ? -13.108 20.908 4.108 1.00 40.24 975 ALA A O 1
ATOM 631 N N . GLU A 1 92 ? -10.898 20.468 4.271 1.00 39.70 976 GLU A N 1
ATOM 632 C CA . GLU A 1 92 ? -10.496 21.698 3.610 1.00 34.78 976 GLU A CA 1
ATOM 633 C C . GLU A 1 92 ? -10.389 21.440 2.116 1.00 33.47 976 GLU A C 1
ATOM 634 O O . GLU A 1 92 ? -9.759 20.470 1.688 1.00 36.47 976 GLU A O 1
ATOM 640 N N . TRP A 1 93 ? -11.020 22.302 1.334 1.00 27.44 977 TRP A N 1
ATOM 641 C CA . TRP A 1 93 ? -10.894 22.310 -0.112 1.00 30.53 977 TRP A CA 1
ATOM 642 C C . TRP A 1 93 ? -10.043 23.503 -0.511 1.00 25.14 977 TRP A C 1
ATOM 643 O O . TRP A 1 93 ? -10.222 24.600 0.018 1.00 27.31 977 TRP A O 1
ATOM 654 N N . HIS A 1 94 ? -9.115 23.290 -1.436 1.00 20.25 978 HIS A N 1
ATOM 655 C CA . HIS A 1 94 ? -8.209 24.348 -1.868 1.00 18.79 978 HIS A CA 1
ATOM 656 C C . HIS A 1 94 ? -8.189 24.365 -3.386 1.00 16.77 978 HIS A C 1
ATOM 657 O O . HIS A 1 94 ? -7.879 23.349 -4.018 1.00 17.24 978 HIS A O 1
ATOM 664 N N . TYR A 1 95 ? -8.571 25.495 -3.962 1.00 16.82 979 TYR A N 1
ATOM 665 C CA . TYR A 1 95 ? -8.448 25.746 -5.386 1.00 14.93 979 TYR A CA 1
ATOM 666 C C . TYR A 1 95 ? -7.603 26.985 -5.612 1.00 14.80 979 TYR A C 1
ATOM 667 O O . TYR A 1 95 ? -7.557 27.880 -4.771 1.00 16.35 979 TYR A O 1
ATOM 676 N N . ILE A 1 96 ? -6.979 27.053 -6.776 1.00 11.84 980 ILE A N 1
ATOM 677 C CA . ILE A 1 96 ? -6.438 28.304 -7.293 1.00 12.91 980 ILE A CA 1
ATOM 678 C C . ILE A 1 96 ? -7.282 28.675 -8.503 1.00 15.35 980 ILE A C 1
ATOM 679 O O . ILE A 1 96 ? -7.348 27.910 -9.474 1.00 16.57 980 ILE A O 1
ATOM 684 N N . ALA A 1 97 ? -7.963 29.812 -8.431 1.00 12.82 981 ALA A N 1
ATOM 685 C CA . ALA A 1 97 ? -8.755 30.308 -9.545 1.00 13.11 981 ALA A CA 1
ATOM 686 C C . ALA A 1 97 ? -7.916 31.341 -10.276 1.00 14.87 981 ALA A C 1
ATOM 687 O O . ALA A 1 97 ? -7.426 32.290 -9.658 1.00 16.47 981 ALA A O 1
ATOM 689 N N . THR A 1 98 ? -7.732 31.164 -11.580 1.00 13.97 982 THR A N 1
ATOM 690 C CA . THR A 1 98 ? -6.831 32.069 -12.291 1.00 14.78 982 THR A CA 1
ATOM 691 C C . THR A 1 98 ? -7.371 32.324 -13.691 1.00 15.03 982 THR A C 1
ATOM 692 O O . THR A 1 98 ? -8.282 31.641 -14.166 1.00 14.62 982 THR A O 1
ATOM 696 N N . GLN A 1 99 ? -6.818 33.344 -14.339 1.00 16.72 983 GLN A N 1
ATOM 697 C CA . GLN A 1 99 ? -7.182 33.678 -15.706 1.00 18.38 983 GLN A CA 1
ATOM 698 C C . GLN A 1 99 ? -6.430 32.784 -16.687 1.00 17.77 983 GLN A C 1
ATOM 699 O O . GLN A 1 99 ? -5.414 32.172 -16.354 1.00 17.25 983 GLN A O 1
ATOM 705 N N . GLY A 1 100 ? -6.938 32.710 -17.915 1.00 19.64 984 GLY A N 1
ATOM 706 C CA . GLY A 1 100 ? -6.210 32.045 -18.971 1.00 22.71 984 GLY A CA 1
ATOM 707 C C . GLY A 1 100 ? -4.910 32.780 -19.250 1.00 22.06 984 GLY A C 1
ATOM 708 O O . GLY A 1 100 ? -4.899 33.998 -19.462 1.00 20.36 984 GLY A O 1
ATOM 709 N N . PRO A 1 101 ? -3.786 32.064 -19.225 1.00 19.73 985 PRO A N 1
ATOM 710 C CA . PRO A 1 101 ? -2.491 32.735 -19.381 1.00 20.58 985 PRO A CA 1
ATOM 711 C C . PRO A 1 101 ? -2.433 33.566 -20.657 1.00 19.66 985 PRO A C 1
ATOM 712 O O . PRO A 1 101 ? -3.050 33.237 -21.672 1.00 23.18 985 PRO A O 1
ATOM 716 N N . LEU A 1 102 ? -1.750 34.674 -20.568 1.00 20.47 986 LEU A N 1
ATOM 717 C CA . LEU A 1 102 ? -1.376 35.512 -21.696 1.00 25.47 986 LEU A CA 1
ATOM 718 C C . LEU A 1 102 ? -0.062 35.019 -22.277 1.00 25.45 986 LEU A C 1
ATOM 719 O O . LEU A 1 102 ? 0.667 34.278 -21.616 1.00 23.92 986 LEU A O 1
ATOM 724 N N . PRO A 1 103 ? 0.277 35.411 -23.513 1.00 28.19 987 PRO A N 1
ATOM 725 C CA . PRO A 1 103 ? 1.569 34.980 -24.080 1.00 28.46 987 PRO A CA 1
ATOM 726 C C . PRO A 1 103 ? 2.753 35.322 -23.194 1.00 27.52 987 PRO A C 1
ATOM 727 O O . PRO A 1 103 ? 3.712 34.539 -23.120 1.00 27.36 987 PRO A O 1
ATOM 731 N N . HIS A 1 104 ? 2.699 36.444 -22.478 1.00 23.57 988 HIS A N 1
ATOM 732 C CA . HIS A 1 104 ? 3.809 36.892 -21.646 1.00 22.90 988 HIS A CA 1
ATOM 733 C C . HIS A 1 104 ? 3.647 36.532 -20.169 1.00 22.56 988 HIS A C 1
ATOM 734 O O . HIS A 1 104 ? 4.432 37.009 -19.340 1.00 23.28 988 HIS A O 1
ATOM 741 N N . THR A 1 105 ? 2.658 35.706 -19.811 1.00 20.24 989 THR A N 1
ATOM 742 C CA . THR A 1 105 ? 2.541 35.228 -18.438 1.00 16.75 989 THR A CA 1
ATOM 743 C C . THR A 1 105 ? 2.585 33.704 -18.348 1.00 18.50 989 THR A C 1
ATOM 744 O O . THR A 1 105 ? 2.279 33.153 -17.285 1.00 18.35 989 THR A O 1
ATOM 748 N N . CYS A 1 106 ? 2.941 33.012 -19.435 1.00 19.38 990 CYS A N 1
ATOM 749 C CA . CYS A 1 106 ? 3.033 31.550 -19.395 1.00 20.54 990 CYS A CA 1
ATOM 750 C C . CYS A 1 106 ? 4.091 31.082 -18.410 1.00 19.56 990 CYS A C 1
ATOM 751 O O . CYS A 1 106 ? 3.915 30.044 -17.755 1.00 18.06 990 CYS A O 1
ATOM 754 N N . HIS A 1 107 ? 5.223 31.799 -18.328 1.00 17.10 991 HIS A N 1
ATOM 755 C CA . HIS A 1 107 ? 6.257 31.414 -17.371 1.00 16.88 991 HIS A CA 1
ATOM 756 C C . HIS A 1 107 ? 5.811 31.671 -15.937 1.00 17.49 991 HIS A C 1
ATOM 757 O O . HIS A 1 107 ? 6.183 30.913 -15.031 1.00 15.74 991 HIS A O 1
ATOM 764 N N . ASP A 1 108 ? 5.027 32.733 -15.714 1.00 17.97 992 ASP A N 1
ATOM 765 C CA . ASP A 1 108 ? 4.418 32.959 -14.402 1.00 16.56 992 ASP A CA 1
ATOM 766 C C . ASP A 1 108 ? 3.490 31.810 -14.024 1.00 14.42 992 ASP A C 1
ATOM 767 O O . ASP A 1 108 ? 3.486 31.347 -12.877 1.00 14.88 992 ASP A O 1
ATOM 772 N N . PHE A 1 109 ? 2.636 31.397 -14.966 1.00 14.20 993 PHE A N 1
ATOM 773 C CA . PHE A 1 109 ? 1.702 30.301 -14.725 1.00 12.73 993 PHE A CA 1
ATOM 774 C C . PHE A 1 109 ? 2.445 29.036 -14.297 1.00 12.99 993 PHE A C 1
ATOM 775 O O . PHE A 1 109 ? 2.098 28.404 -13.292 1.00 13.85 993 PHE A O 1
ATOM 783 N N . TRP A 1 110 ? 3.478 28.655 -15.041 1.00 12.87 994 TRP A N 1
ATOM 784 C CA . TRP A 1 110 ? 4.180 27.427 -14.668 1.00 13.78 994 TRP A CA 1
ATOM 785 C C . TRP A 1 110 ? 4.947 27.597 -13.367 1.00 13.00 994 TRP A C 1
ATOM 786 O O . TRP A 1 110 ? 5.079 26.637 -12.590 1.00 12.04 994 TRP A O 1
ATOM 797 N N . GLN A 1 111 ? 5.431 28.810 -13.090 1.00 13.00 995 GLN A N 1
ATOM 798 C CA . GLN A 1 111 ? 6.059 29.069 -11.800 1.00 15.16 995 GLN A CA 1
ATOM 799 C C . GLN A 1 111 ? 5.073 28.851 -10.659 1.00 14.07 995 GLN A C 1
ATOM 800 O O . GLN A 1 111 ? 5.425 28.276 -9.622 1.00 14.08 995 GLN A O 1
ATOM 806 N N . MET A 1 112 ? 3.824 29.299 -10.840 1.00 13.28 996 MET A N 1
ATOM 807 C CA . MET A 1 112 ? 2.787 29.063 -9.843 1.00 12.23 996 MET A CA 1
ATOM 808 C C . MET A 1 112 ? 2.506 27.574 -9.686 1.00 12.81 996 MET A C 1
ATOM 809 O O . MET A 1 112 ? 2.404 27.066 -8.564 1.00 13.96 996 MET A O 1
ATOM 814 N N . VAL A 1 113 ? 2.401 26.857 -10.804 1.00 10.57 997 VAL A N 1
ATOM 815 C CA . VAL A 1 113 ? 2.171 25.414 -10.739 1.00 12.70 997 VAL A CA 1
ATOM 816 C C . VAL A 1 113 ? 3.269 24.734 -9.929 1.00 14.52 997 VAL A C 1
ATOM 817 O O . VAL A 1 113 ? 2.998 23.846 -9.109 1.00 14.53 997 VAL A O 1
ATOM 821 N N . TRP A 1 114 ? 4.516 25.181 -10.099 1.00 13.24 998 TRP A N 1
ATOM 822 C CA . TRP A 1 114 ? 5.643 24.560 -9.409 1.00 14.78 998 TRP A CA 1
ATOM 823 C C . TRP A 1 114 ? 5.629 24.881 -7.917 1.00 14.96 998 TRP A C 1
ATOM 824 O O . TRP A 1 114 ? 5.671 23.975 -7.075 1.00 15.86 998 TRP A O 1
ATOM 835 N N . GLU A 1 115 ? 5.566 26.173 -7.574 1.00 15.24 999 GLU A N 1
ATOM 836 C CA . GLU A 1 115 ? 5.636 26.583 -6.174 1.00 15.19 999 GLU A CA 1
ATOM 837 C C . GLU A 1 115 ? 4.491 26.002 -5.359 1.00 17.25 999 GLU A C 1
ATOM 838 O O . GLU A 1 115 ? 4.673 25.655 -4.186 1.00 17.91 999 GLU A O 1
ATOM 844 N N . GLN A 1 116 ? 3.305 25.889 -5.954 1.00 14.40 1000 GLN A N 1
ATOM 845 C CA . GLN A 1 116 ? 2.136 25.410 -5.234 1.00 16.49 1000 GLN A CA 1
ATOM 846 C C . GLN A 1 116 ? 1.986 23.893 -5.263 1.00 18.97 1000 GLN A C 1
ATOM 847 O O . GLN A 1 116 ? 1.049 23.373 -4.638 1.00 18.64 1000 GLN A O 1
ATOM 853 N N . GLY A 1 117 ? 2.877 23.189 -5.961 1.00 15.69 1001 GLY A N 1
ATOM 854 C CA . GLY A 1 117 ? 2.831 21.733 -6.048 1.00 18.86 1001 GLY A CA 1
ATOM 855 C C . GLY A 1 117 ? 1.594 21.202 -6.742 1.00 19.10 1001 GLY A C 1
ATOM 856 O O . GLY A 1 117 ? 1.122 20.106 -6.408 1.00 19.25 1001 GLY A O 1
ATOM 857 N N . VAL A 1 118 ? 1.063 21.954 -7.709 1.00 16.44 1002 VAL A N 1
ATOM 858 C CA . VAL A 1 118 ? -0.173 21.596 -8.401 1.00 16.14 1002 VAL A CA 1
ATOM 859 C C . VAL A 1 118 ? 0.035 20.343 -9.242 1.00 16.30 1002 VAL A C 1
ATOM 860 O O . VAL A 1 118 ? 0.992 20.254 -10.021 1.00 15.85 1002 VAL A O 1
ATOM 864 N N . ASN A 1 119 ? -0.900 19.394 -9.130 1.00 13.10 1003 ASN A N 1
ATOM 865 C CA . ASN A 1 119 ? -0.928 18.175 -9.931 1.00 15.16 1003 ASN A CA 1
ATOM 866 C C . ASN A 1 119 ? -1.982 18.179 -11.037 1.00 15.55 1003 ASN A C 1
ATOM 867 O O . ASN A 1 119 ? -1.877 17.371 -11.974 1.00 12.57 1003 ASN A O 1
ATOM 872 N N . VAL A 1 120 ? -3.003 19.038 -10.934 1.00 12.59 1004 VAL A N 1
ATOM 873 C CA . VAL A 1 120 ? -4.173 18.994 -11.808 1.00 11.38 1004 VAL A CA 1
ATOM 874 C C . VAL A 1 120 ? -4.530 20.415 -12.239 1.00 15.04 1004 VAL A C 1
ATOM 875 O O . VAL A 1 120 ? -4.632 21.318 -11.400 1.00 13.05 1004 VAL A O 1
ATOM 879 N N . ILE A 1 121 ? -4.709 20.615 -13.545 1.00 12.81 1005 ILE A N 1
ATOM 880 C CA . ILE A 1 121 ? -5.207 21.869 -14.102 1.00 13.77 1005 ILE A CA 1
ATOM 881 C C . ILE A 1 121 ? -6.550 21.590 -14.756 1.00 15.14 1005 ILE A C 1
ATOM 882 O O . ILE A 1 121 ? -6.641 20.748 -15.657 1.00 16.14 1005 ILE A O 1
ATOM 887 N N . ALA A 1 122 ? -7.579 22.319 -14.339 1.00 12.91 1006 ALA A N 1
ATOM 888 C CA . ALA A 1 122 ? -8.911 22.217 -14.938 1.00 14.86 1006 ALA A CA 1
ATOM 889 C C . ALA A 1 122 ? -9.142 23.452 -15.810 1.00 18.42 1006 ALA A C 1
ATOM 890 O O . ALA A 1 122 ? -9.323 24.563 -15.297 1.00 16.35 1006 ALA A O 1
ATOM 892 N N . MET A 1 123 ? -9.100 23.264 -17.129 1.00 13.50 1007 MET A N 1
ATOM 893 C CA . MET A 1 123 ? -9.227 24.357 -18.092 1.00 15.69 1007 MET A CA 1
ATOM 894 C C . MET A 1 123 ? -10.632 24.311 -18.678 1.00 17.87 1007 MET A C 1
ATOM 895 O O . MET A 1 123 ? -10.969 23.384 -19.420 1.00 18.76 1007 MET A O 1
ATOM 900 N N . VAL A 1 124 ? -11.463 25.294 -18.329 1.00 14.57 1008 VAL A N 1
ATOM 901 C CA . VAL A 1 124 ? -12.882 25.208 -18.669 1.00 18.26 1008 VAL A CA 1
ATOM 902 C C . VAL A 1 124 ? -13.174 26.084 -19.877 1.00 25.48 1008 VAL A C 1
ATOM 903 O O . VAL A 1 124 ? -14.144 26.846 -19.888 1.00 29.07 1008 VAL A O 1
ATOM 907 N N . THR A 1 125 ? -12.343 25.982 -20.908 1.00 26.99 1009 THR A N 1
ATOM 908 C CA . THR A 1 125 ? -12.477 26.856 -22.067 1.00 29.85 1009 THR A CA 1
ATOM 909 C C . THR A 1 125 ? -11.624 26.292 -23.192 1.00 29.94 1009 THR A C 1
ATOM 910 O O . THR A 1 125 ? -10.726 25.476 -22.961 1.00 27.74 1009 THR A O 1
ATOM 914 N N . ALA A 1 126 ? -11.937 26.716 -24.412 1.00 32.37 1010 ALA A N 1
ATOM 915 C CA . ALA A 1 126 ? -11.043 26.545 -25.545 1.00 34.62 1010 ALA A CA 1
ATOM 916 C C . ALA A 1 126 ? -10.089 27.733 -25.629 1.00 34.22 1010 ALA A C 1
ATOM 917 O O . ALA A 1 126 ? -10.314 28.781 -25.019 1.00 34.93 1010 ALA A O 1
ATOM 919 N N . GLU A 1 127 ? -9.005 27.553 -26.389 1.00 29.84 1011 GLU A N 1
ATOM 920 C CA . GLU A 1 127 ? -8.034 28.633 -26.552 1.00 35.63 1011 GLU A CA 1
ATOM 921 C C . GLU A 1 127 ? -8.672 29.853 -27.213 1.00 36.85 1011 GLU A C 1
ATOM 922 O O . GLU A 1 127 ? -8.524 30.981 -26.731 1.00 35.31 1011 GLU A O 1
ATOM 928 N N . GLU A 1 128 ? -9.372 29.644 -28.328 1.00 38.71 1012 GLU A N 1
ATOM 929 C CA . GLU A 1 128 ? -10.120 30.692 -29.013 1.00 43.03 1012 GLU A CA 1
ATOM 930 C C . GLU A 1 128 ? -11.577 30.271 -29.135 1.00 41.91 1012 GLU A C 1
ATOM 931 O O . GLU A 1 128 ? -11.875 29.119 -29.466 1.00 40.95 1012 GLU A O 1
ATOM 937 N N . GLU A 1 129 ? -12.481 31.208 -28.860 1.00 43.29 1013 GLU A N 1
ATOM 938 C CA . GLU A 1 129 ? -13.916 30.966 -28.959 1.00 42.58 1013 GLU A CA 1
ATOM 939 C C . GLU A 1 129 ? -14.545 32.099 -29.753 1.00 46.26 1013 GLU A C 1
ATOM 940 O O . GLU A 1 129 ? -14.446 33.267 -29.357 1.00 41.56 1013 GLU A O 1
ATOM 946 N N . GLY A 1 130 ? -15.183 31.752 -30.869 1.00 48.91 1014 GLY A N 1
ATOM 947 C CA . GLY A 1 130 ? -15.827 32.753 -31.702 1.00 51.56 1014 GLY A CA 1
ATOM 948 C C . GLY A 1 130 ? -14.894 33.840 -32.182 1.00 49.49 1014 GLY A C 1
ATOM 949 O O . GLY A 1 130 ? -15.328 34.980 -32.372 1.00 51.25 1014 GLY A O 1
ATOM 950 N N . GLY A 1 131 ? -13.611 33.520 -32.363 1.00 52.37 1015 GLY A N 1
ATOM 951 C CA . GLY A 1 131 ? -12.634 34.462 -32.853 1.00 54.48 1015 GLY A CA 1
ATOM 952 C C . GLY A 1 131 ? -11.848 35.190 -31.784 1.00 53.57 1015 GLY A C 1
ATOM 953 O O . GLY A 1 131 ? -10.784 35.741 -32.086 1.00 58.52 1015 GLY A O 1
ATOM 954 N N . ARG A 1 132 ? -12.330 35.210 -30.549 1.00 48.35 1016 ARG A N 1
ATOM 955 C CA . ARG A 1 132 ? -11.667 35.935 -29.478 1.00 45.92 1016 ARG A CA 1
ATOM 956 C C . ARG A 1 132 ? -10.803 34.993 -28.650 1.00 45.93 1016 ARG A C 1
ATOM 957 O O . ARG A 1 132 ? -11.211 33.873 -28.326 1.00 40.22 1016 ARG A O 1
ATOM 965 N N . THR A 1 133 ? -9.608 35.462 -28.306 1.00 46.29 1017 THR A N 1
ATOM 966 C CA . THR A 1 133 ? -8.683 34.657 -27.523 1.00 41.99 1017 THR A CA 1
ATOM 967 C C . THR A 1 133 ? -9.151 34.564 -26.074 1.00 39.05 1017 THR A C 1
ATOM 968 O O . THR A 1 133 ? -9.440 35.578 -25.432 1.00 37.22 1017 THR A O 1
ATOM 972 N N . LYS A 1 134 ? -9.249 33.336 -25.569 1.00 32.83 1018 LYS A N 1
ATOM 973 C CA . LYS A 1 134 ? -9.594 33.080 -24.176 1.00 32.35 1018 LYS A CA 1
ATOM 974 C C . LYS A 1 134 ? -8.403 32.639 -23.344 1.00 32.56 1018 LYS A C 1
ATOM 975 O O . LYS A 1 134 ? -8.343 32.957 -22.152 1.00 26.69 1018 LYS A O 1
ATOM 981 N N . SER A 1 135 ? -7.454 31.929 -23.954 1.00 28.10 1019 SER A N 1
ATOM 982 C CA . SER A 1 135 ? -6.242 31.490 -23.280 1.00 28.80 1019 SER A CA 1
ATOM 983 C C . SER A 1 135 ? -5.138 31.298 -24.313 1.00 26.92 1019 SER A C 1
ATOM 984 O O . SER A 1 135 ? -5.391 30.826 -25.425 1.00 26.14 1019 SER A O 1
ATOM 987 N N . HIS A 1 136 ? -3.924 31.684 -23.945 1.00 24.12 1020 HIS A N 1
ATOM 988 C CA . HIS A 1 136 ? -2.763 31.299 -24.728 1.00 24.45 1020 HIS A CA 1
ATOM 989 C C . HIS A 1 136 ? -2.566 29.786 -24.629 1.00 25.69 1020 HIS A C 1
ATOM 990 O O . HIS A 1 136 ? -2.979 29.145 -23.659 1.00 25.05 1020 HIS A O 1
ATOM 997 N N . ARG A 1 137 ? -1.970 29.206 -25.662 1.00 26.18 1021 ARG A N 1
ATOM 998 C CA . ARG A 1 137 ? -1.583 27.794 -25.624 1.00 26.19 1021 ARG A CA 1
ATOM 999 C C . ARG A 1 137 ? -0.312 27.686 -24.789 1.00 24.75 1021 ARG A C 1
ATOM 1000 O O . ARG A 1 137 ? 0.788 27.969 -25.270 1.00 27.89 1021 ARG A O 1
ATOM 1008 N N . TYR A 1 138 ? -0.461 27.298 -23.523 1.00 20.95 1022 TYR A N 1
ATOM 1009 C CA . TYR A 1 138 ? 0.642 27.270 -22.572 1.00 21.28 1022 TYR A CA 1
ATOM 1010 C C . TYR A 1 138 ? 1.170 25.856 -22.334 1.00 21.17 1022 TYR A C 1
ATOM 1011 O O . TYR A 1 138 ? 1.978 25.647 -21.424 1.00 17.38 1022 TYR A O 1
ATOM 1020 N N . TRP A 1 139 ? 0.727 24.887 -23.121 1.00 19.90 1023 TRP A N 1
ATOM 1021 C CA . TRP A 1 139 ? 1.280 23.544 -23.069 1.00 19.42 1023 TRP A CA 1
ATOM 1022 C C . TRP A 1 139 ? 1.542 23.069 -24.490 1.00 20.05 1023 TRP A C 1
ATOM 1023 O O . TRP A 1 139 ? 0.920 23.562 -25.437 1.00 21.81 1023 TRP A O 1
ATOM 1034 N N . PRO A 1 140 ? 2.487 22.148 -24.674 1.00 20.70 1024 PRO A N 1
ATOM 1035 C CA . PRO A 1 140 ? 2.920 21.783 -26.028 1.00 20.49 1024 PRO A CA 1
ATOM 1036 C C . PRO A 1 140 ? 1.863 21.018 -26.806 1.00 26.36 1024 PRO A C 1
ATOM 1037 O O . PRO A 1 140 ? 0.901 20.474 -26.257 1.00 25.57 1024 PRO A O 1
ATOM 1041 N N . LYS A 1 141 ? 2.083 20.967 -28.116 1.00 28.59 1025 LYS A N 1
ATOM 1042 C CA . LYS A 1 141 ? 1.320 20.111 -29.008 1.00 30.74 1025 LYS A CA 1
ATOM 1043 C C . LYS A 1 141 ? 2.053 18.791 -29.197 1.00 30.05 1025 LYS A C 1
ATOM 1044 O O . LYS A 1 141 ? 3.281 18.763 -29.308 1.00 30.11 1025 LYS A O 1
ATOM 1048 N N . LEU A 1 142 ? 1.298 17.694 -29.209 1.00 32.80 1026 LEU A N 1
ATOM 1049 C CA . LEU A 1 142 ? 1.892 16.387 -29.467 1.00 34.40 1026 LEU A CA 1
ATOM 1050 C C . LEU A 1 142 ? 2.571 16.370 -30.828 1.00 35.86 1026 LEU A C 1
ATOM 1051 O O . LEU A 1 142 ? 2.000 16.815 -31.826 1.00 41.88 1026 LEU A O 1
ATOM 1056 N N . GLY A 1 143 ? 3.800 15.856 -30.863 1.00 35.49 1027 GLY A N 1
ATOM 1057 C CA . GLY A 1 143 ? 4.527 15.683 -32.102 1.00 40.71 1027 GLY A CA 1
ATOM 1058 C C . GLY A 1 143 ? 5.185 16.933 -32.638 1.00 45.22 1027 GLY A C 1
ATOM 1059 O O . GLY A 1 143 ? 5.950 16.846 -33.609 1.00 48.24 1027 GLY A O 1
ATOM 1060 N N . SER A 1 144 ? 4.921 18.089 -32.043 1.00 38.35 1028 SER A N 1
ATOM 1061 C CA . SER A 1 144 ? 5.519 19.348 -32.457 1.00 41.73 1028 SER A CA 1
ATOM 1062 C C . SER A 1 144 ? 6.710 19.656 -31.553 1.00 41.27 1028 SER A C 1
ATOM 1063 O O . SER A 1 144 ? 6.540 19.813 -30.340 1.00 41.90 1028 SER A O 1
ATOM 1066 N N . LYS A 1 145 ? 7.904 19.738 -32.145 1.00 36.86 1029 LYS A N 1
ATOM 1067 C CA . LYS A 1 145 ? 9.165 20.016 -31.442 1.00 39.96 1029 LYS A CA 1
ATOM 1068 C C . LYS A 1 145 ? 9.386 19.070 -30.255 1.00 34.45 1029 LYS A C 1
ATOM 1069 O O . LYS A 1 145 ? 9.523 19.491 -29.103 1.00 30.98 1029 LYS A O 1
ATOM 1075 N N . HIS A 1 146 ? 9.452 17.773 -30.561 1.00 35.33 1030 HIS A N 1
ATOM 1076 C CA . HIS A 1 146 ? 9.604 16.744 -29.527 1.00 36.22 1030 HIS A CA 1
ATOM 1077 C C . HIS A 1 146 ? 8.471 16.814 -28.503 1.00 29.90 1030 HIS A C 1
ATOM 1078 O O . HIS A 1 146 ? 8.651 16.440 -27.342 1.00 29.25 1030 HIS A O 1
ATOM 1085 N N . SER A 1 147 ? 7.303 17.307 -28.927 1.00 26.88 1031 SER A N 1
ATOM 1086 C CA . SER A 1 147 ? 6.143 17.490 -28.045 1.00 28.15 1031 SER A CA 1
ATOM 1087 C C . SER A 1 147 ? 6.490 18.319 -26.812 1.00 24.01 1031 SER A C 1
ATOM 1088 O O . SER A 1 147 ? 5.895 18.156 -25.745 1.00 21.79 1031 SER A O 1
ATOM 1091 N N . SER A 1 148 ? 7.445 19.234 -26.945 1.00 23.33 1032 SER A N 1
ATOM 1092 C CA . SER A 1 148 ? 7.948 19.974 -25.804 1.00 20.49 1032 SER A CA 1
ATOM 1093 C C . SER A 1 148 ? 7.953 21.468 -26.103 1.00 26.06 1032 SER A C 1
ATOM 1094 O O . SER A 1 148 ? 7.939 21.895 -27.258 1.00 25.36 1032 SER A O 1
ATOM 1097 N N . ALA A 1 149 ? 7.935 22.256 -25.032 1.00 20.77 1033 ALA A N 1
ATOM 1098 C CA . ALA A 1 149 ? 8.001 23.709 -25.111 1.00 23.73 1033 ALA A CA 1
ATOM 1099 C C . ALA A 1 149 ? 8.570 24.220 -23.797 1.00 24.92 1033 ALA A C 1
ATOM 1100 O O . ALA A 1 149 ? 8.381 23.606 -22.744 1.00 22.75 1033 ALA A O 1
ATOM 1102 N N . THR A 1 150 ? 9.259 25.356 -23.854 1.00 24.14 1034 THR A N 1
ATOM 1103 C CA . THR A 1 150 ? 9.917 25.901 -22.675 1.00 20.45 1034 THR A CA 1
ATOM 1104 C C . THR A 1 150 ? 9.345 27.277 -22.365 1.00 22.59 1034 THR A C 1
ATOM 1105 O O . THR A 1 150 ? 9.216 28.112 -23.264 1.00 20.49 1034 THR A O 1
ATOM 1109 N N . TYR A 1 151 ? 8.984 27.498 -21.101 1.00 18.51 1035 TYR A N 1
ATOM 1110 C CA . TYR A 1 151 ? 8.371 28.750 -20.646 1.00 18.93 1035 TYR A CA 1
ATOM 1111 C C . TYR A 1 151 ? 9.201 29.228 -19.460 1.00 21.32 1035 TYR A C 1
ATOM 1112 O O . TYR A 1 151 ? 9.038 28.729 -18.342 1.00 22.75 1035 TYR A O 1
ATOM 1121 N N . GLY A 1 152 ? 10.111 30.170 -19.698 1.00 20.85 1036 GLY A N 1
ATOM 1122 C CA . GLY A 1 152 ? 10.994 30.582 -18.618 1.00 23.08 1036 GLY A CA 1
ATOM 1123 C C . GLY A 1 152 ? 11.866 29.426 -18.156 1.00 21.76 1036 GLY A C 1
ATOM 1124 O O . GLY A 1 152 ? 12.554 28.784 -18.951 1.00 23.19 1036 GLY A O 1
ATOM 1125 N N . LYS A 1 153 ? 11.838 29.144 -16.852 1.00 21.82 1037 LYS A N 1
ATOM 1126 C CA . LYS A 1 153 ? 12.644 28.082 -16.256 1.00 19.60 1037 LYS A CA 1
ATOM 1127 C C . LYS A 1 153 ? 12.042 26.683 -16.423 1.00 21.40 1037 LYS A C 1
ATOM 1128 O O . LYS A 1 153 ? 12.615 25.715 -15.904 1.00 21.82 1037 LYS A O 1
ATOM 1134 N N . PHE A 1 154 ? 10.920 26.535 -17.119 1.00 16.58 1038 PHE A N 1
ATOM 1135 C CA . PHE A 1 154 ? 10.164 25.284 -17.100 1.00 17.75 1038 PHE A CA 1
ATOM 1136 C C . PHE A 1 154 ? 10.070 24.694 -18.493 1.00 19.90 1038 PHE A C 1
ATOM 1137 O O . PHE A 1 154 ? 9.540 25.331 -19.409 1.00 21.09 1038 PHE A O 1
ATOM 1145 N N . LYS A 1 155 ? 10.558 23.465 -18.641 1.00 17.07 1039 LYS A N 1
ATOM 1146 C CA . LYS A 1 155 ? 10.384 22.701 -19.865 1.00 16.68 1039 LYS A CA 1
ATOM 1147 C C . LYS A 1 155 ? 9.203 21.755 -19.684 1.00 15.58 1039 LYS A C 1
ATOM 1148 O O . LYS A 1 155 ? 9.211 20.907 -18.785 1.00 17.18 1039 LYS A O 1
ATOM 1154 N N . VAL A 1 156 ? 8.210 21.873 -20.550 1.00 16.87 1040 VAL A N 1
ATOM 1155 C CA . VAL A 1 156 ? 6.988 21.080 -20.443 1.00 18.31 1040 VAL A CA 1
ATOM 1156 C C . VAL A 1 156 ? 6.945 20.118 -21.617 1.00 19.69 1040 VAL A C 1
ATOM 1157 O O . VAL A 1 156 ? 7.185 20.517 -22.762 1.00 21.00 1040 VAL A O 1
ATOM 1161 N N . THR A 1 157 ? 6.621 18.857 -21.337 1.00 17.47 1041 THR A N 1
ATOM 1162 C CA . THR A 1 157 ? 6.512 17.844 -22.372 1.00 17.92 1041 THR A CA 1
ATOM 1163 C C . THR A 1 157 ? 5.161 17.157 -22.270 1.00 19.07 1041 THR A C 1
ATOM 1164 O O . THR A 1 157 ? 4.753 16.745 -21.177 1.00 15.94 1041 THR A O 1
ATOM 1168 N N . THR A 1 158 ? 4.469 17.054 -23.404 1.00 16.47 1042 THR A N 1
ATOM 1169 C CA . THR A 1 158 ? 3.201 16.338 -23.471 1.00 17.29 1042 THR A CA 1
ATOM 1170 C C . THR A 1 158 ? 3.479 14.870 -23.756 1.00 19.07 1042 THR A C 1
ATOM 1171 O O . THR A 1 158 ? 4.198 14.544 -24.707 1.00 22.31 1042 THR A O 1
ATOM 1175 N N . LYS A 1 159 ? 2.954 13.991 -22.908 1.00 17.53 1043 LYS A N 1
ATOM 1176 C CA . LYS A 1 159 ? 3.224 12.559 -23.047 1.00 16.53 1043 LYS A CA 1
ATOM 1177 C C . LYS A 1 159 ? 2.065 11.781 -23.645 1.00 19.50 1043 LYS A C 1
ATOM 1178 O O . LYS A 1 159 ? 2.297 10.764 -24.306 1.00 19.30 1043 LYS A O 1
ATOM 1184 N N . PHE A 1 160 ? 0.824 12.217 -23.426 1.00 15.96 1044 PHE A N 1
ATOM 1185 C CA . PHE A 1 160 ? -0.328 11.536 -24.007 1.00 16.42 1044 PHE A CA 1
ATOM 1186 C C . PHE A 1 160 ? -1.512 12.487 -23.976 1.00 20.37 1044 PHE A C 1
ATOM 1187 O O . PHE A 1 160 ? -1.551 13.434 -23.185 1.00 17.66 1044 PHE A O 1
ATOM 1195 N N . ARG A 1 161 ? -2.487 12.206 -24.838 1.00 17.75 1045 ARG A N 1
ATOM 1196 C CA . ARG A 1 161 ? -3.796 12.837 -24.754 1.00 21.12 1045 ARG A CA 1
ATOM 1197 C C . ARG A 1 161 ? -4.856 11.769 -24.978 1.00 18.57 1045 ARG A C 1
ATOM 1198 O O . ARG A 1 161 ? -4.707 10.921 -25.866 1.00 18.79 1045 ARG A O 1
ATOM 1206 N N . THR A 1 162 ? -5.892 11.781 -24.145 1.00 18.09 1046 THR A N 1
ATOM 1207 C CA . THR A 1 162 ? -7.054 10.908 -24.295 1.00 20.08 1046 THR A CA 1
ATOM 1208 C C . THR A 1 162 ? -8.269 11.812 -24.486 1.00 23.91 1046 THR A C 1
ATOM 1209 O O . THR A 1 162 ? -8.671 12.519 -23.555 1.00 21.21 1046 THR A O 1
ATOM 1213 N N . ASP A 1 163 ? -8.852 11.791 -25.684 1.00 23.50 1047 ASP A N 1
ATOM 1214 C CA . ASP A 1 163 ? -10.047 12.585 -25.953 1.00 28.49 1047 ASP A CA 1
ATOM 1215 C C . ASP A 1 163 ? -11.294 11.829 -25.513 1.00 25.58 1047 ASP A C 1
ATOM 1216 O O . ASP A 1 163 ? -11.487 10.661 -25.868 1.00 25.98 1047 ASP A O 1
ATOM 1221 N N . SER A 1 164 ? -12.125 12.488 -24.715 1.00 25.28 1048 SER A N 1
ATOM 1222 C CA . SER A 1 164 ? -13.471 12.027 -24.427 1.00 27.08 1048 SER A CA 1
ATOM 1223 C C . SER A 1 164 ? -14.442 12.882 -25.239 1.00 24.49 1048 SER A C 1
ATOM 1224 O O . SER A 1 164 ? -14.040 13.769 -25.994 1.00 27.39 1048 SER A O 1
ATOM 1227 N N . VAL A 1 165 ? -15.737 12.617 -25.091 1.00 28.33 1049 VAL A N 1
ATOM 1228 C CA . VAL A 1 165 ? -16.712 1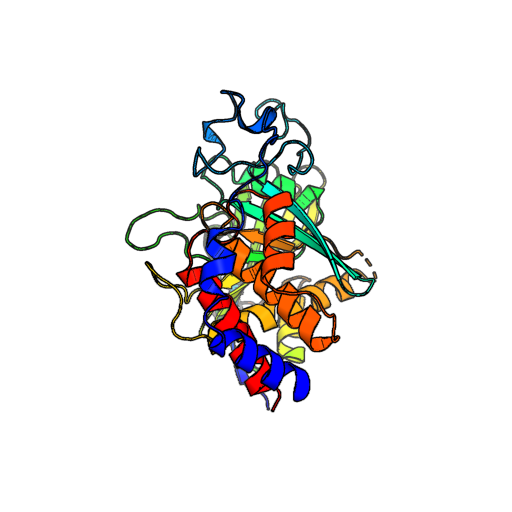3.355 -25.891 1.00 30.56 1049 VAL A CA 1
ATOM 1229 C C . VAL A 1 165 ? -16.703 14.833 -25.511 1.00 29.19 1049 VAL A C 1
ATOM 1230 O O . VAL A 1 165 ? -16.623 15.712 -26.376 1.00 31.26 1049 VAL A O 1
ATOM 1234 N N . CYS A 1 166 ? -16.749 15.129 -24.213 1.00 24.70 1050 CYS A N 1
ATOM 1235 C CA . CYS A 1 166 ? -16.901 16.500 -23.740 1.00 21.98 1050 CYS A CA 1
ATOM 1236 C C . CYS A 1 166 ? -15.630 17.111 -23.162 1.00 25.53 1050 CYS A C 1
ATOM 1237 O O . CYS A 1 166 ? -15.641 18.285 -22.774 1.00 22.01 1050 CYS A O 1
ATOM 1240 N N . TYR A 1 167 ? -14.530 16.371 -23.116 1.00 22.12 1051 TYR A N 1
ATOM 1241 C CA . TYR A 1 167 ? -13.326 16.908 -22.503 1.00 19.21 1051 TYR A CA 1
ATOM 1242 C C . TYR A 1 167 ? -12.148 16.067 -22.964 1.00 22.69 1051 TYR A C 1
ATOM 1243 O O . TYR A 1 167 ? -12.318 14.947 -23.464 1.00 18.77 1051 TYR A O 1
ATOM 1252 N N . ALA A 1 168 ? -10.952 16.611 -22.761 1.00 18.15 1052 ALA A N 1
ATOM 1253 C CA . ALA A 1 168 ? -9.718 15.931 -23.127 1.00 20.42 1052 ALA A CA 1
ATOM 1254 C C . ALA A 1 168 ? -8.775 15.923 -21.934 1.00 20.73 1052 ALA A C 1
ATOM 1255 O O . ALA A 1 168 ? -8.658 16.921 -21.218 1.00 18.76 1052 ALA A O 1
ATOM 1257 N N . THR A 1 169 ? -8.107 14.794 -21.724 1.00 19.10 1053 THR A N 1
ATOM 1258 C CA . THR A 1 169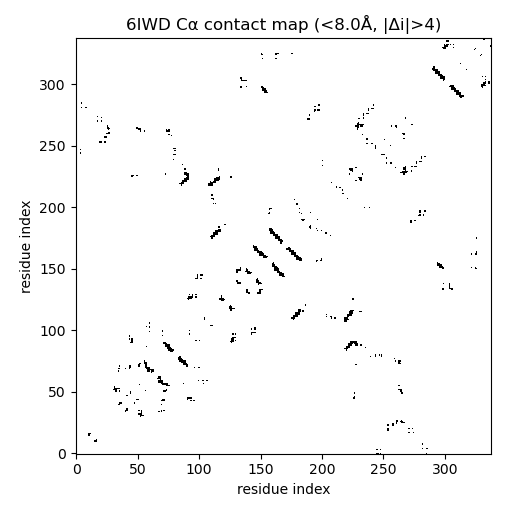 ? -7.167 14.623 -20.623 1.00 18.18 1053 THR A CA 1
ATOM 1259 C C . THR A 1 169 ? -5.772 14.499 -21.220 1.00 18.89 1053 THR A C 1
ATOM 1260 O O . THR A 1 169 ? -5.535 13.636 -22.073 1.00 16.82 1053 THR A O 1
ATOM 1264 N N . THR A 1 170 ? -4.860 15.374 -20.796 1.00 18.09 1054 THR A N 1
ATOM 1265 C CA . THR A 1 170 ? -3.499 15.409 -21.312 1.00 17.05 1054 THR A CA 1
ATOM 1266 C C . THR A 1 170 ? -2.526 15.215 -20.152 1.00 19.05 1054 THR A C 1
ATOM 1267 O O . THR A 1 170 ? -2.644 15.899 -19.128 1.00 17.18 1054 THR A O 1
ATOM 1271 N N . GLY A 1 171 ? -1.599 14.283 -20.291 1.00 16.28 1055 GLY A N 1
ATOM 1272 C CA . GLY A 1 171 ? -0.573 14.091 -19.287 1.00 13.93 1055 GLY A CA 1
ATOM 1273 C C . GLY A 1 171 ? 0.679 14.868 -19.677 1.00 16.18 1055 GLY A C 1
ATOM 1274 O O . GLY A 1 171 ? 1.176 14.719 -20.793 1.00 17.61 1055 GLY A O 1
ATOM 1275 N N . LEU A 1 172 ? 1.174 15.672 -18.739 1.00 13.77 1056 LEU A N 1
ATOM 1276 C CA . LEU A 1 172 ? 2.361 16.505 -18.965 1.00 13.57 1056 LEU A CA 1
ATOM 1277 C C . LEU A 1 172 ? 3.473 16.165 -17.981 1.00 15.14 1056 LEU A C 1
ATOM 1278 O O . LEU A 1 172 ? 3.217 15.816 -16.825 1.00 17.14 1056 LEU A O 1
ATOM 1283 N N . LYS A 1 173 ? 4.714 16.295 -18.449 1.00 14.75 1057 LYS A N 1
ATOM 1284 C CA . LYS A 1 173 ? 5.898 16.302 -17.603 1.00 16.61 1057 LYS A CA 1
ATOM 1285 C C . LYS A 1 173 ? 6.473 17.715 -17.568 1.00 17.94 1057 LYS A C 1
ATOM 1286 O O . LYS A 1 173 ? 6.643 18.347 -18.618 1.00 18.70 1057 LYS A O 1
ATOM 1292 N N . VAL A 1 174 ? 6.780 18.204 -16.371 1.00 16.18 1058 VAL A N 1
ATOM 1293 C CA . VAL A 1 174 ? 7.325 19.545 -16.187 1.00 16.24 1058 VAL A CA 1
ATOM 1294 C C . VAL A 1 174 ? 8.708 19.421 -15.566 1.00 18.22 1058 VAL A C 1
ATOM 1295 O O . VAL A 1 174 ? 8.864 18.791 -14.514 1.00 17.84 1058 VAL A O 1
ATOM 1299 N N . LYS A 1 175 ? 9.705 20.011 -16.216 1.00 17.36 1059 LYS A N 1
ATOM 1300 C CA . LYS A 1 175 ? 11.084 19.928 -15.756 1.00 19.55 1059 LYS A CA 1
ATOM 1301 C C . LYS A 1 175 ? 11.572 21.313 -15.366 1.00 18.45 1059 LYS A C 1
ATOM 1302 O O . LYS A 1 175 ? 11.465 22.256 -16.156 1.00 17.76 1059 LYS A O 1
ATOM 1308 N N . HIS A 1 176 ? 12.099 21.431 -14.152 1.00 15.97 1060 HIS A N 1
ATOM 1309 C CA . HIS A 1 176 ? 12.720 22.676 -13.719 1.00 20.61 1060 HIS A CA 1
ATOM 1310 C C . HIS A 1 176 ? 14.139 22.729 -14.275 1.00 21.04 1060 HIS A C 1
ATOM 1311 O O . HIS A 1 176 ? 14.963 21.859 -13.975 1.00 18.73 1060 HIS A O 1
ATOM 1318 N N . LEU A 1 177 ? 14.417 23.721 -15.113 1.00 22.88 1061 LEU A N 1
ATOM 1319 C CA . LEU A 1 177 ? 15.633 23.640 -15.909 1.00 23.86 1061 LEU A CA 1
ATOM 1320 C C . LEU A 1 177 ? 16.891 23.938 -15.100 1.00 29.14 1061 LEU A C 1
ATOM 1321 O O . LEU A 1 177 ? 17.986 23.589 -15.548 1.00 26.75 1061 LEU A O 1
ATOM 1326 N N . LEU A 1 178 ? 16.769 24.533 -13.912 1.00 26.88 1062 LEU A N 1
ATOM 1327 C CA . LEU A 1 178 ? 17.949 24.715 -13.072 1.00 26.57 1062 LEU A CA 1
ATOM 1328 C C . LEU A 1 178 ? 18.217 23.494 -12.194 1.00 27.84 1062 LEU A C 1
ATOM 1329 O O . LEU A 1 178 ? 19.352 23.005 -12.141 1.00 25.45 1062 LEU A O 1
ATOM 1334 N N . SER A 1 179 ? 17.195 22.965 -11.514 1.00 21.16 1063 SER A N 1
ATOM 1335 C CA . SER A 1 179 ? 17.434 21.816 -10.646 1.00 19.47 1063 SER A CA 1
ATOM 1336 C C . SER A 1 179 ? 17.430 20.494 -11.394 1.00 20.69 1063 SER A C 1
ATOM 1337 O O . SER A 1 179 ? 17.971 19.512 -10.874 1.00 21.83 1063 SER A O 1
ATOM 1340 N N . GLY A 1 180 ? 16.854 20.442 -12.598 1.00 19.24 1064 GLY A N 1
ATOM 1341 C CA . GLY A 1 180 ? 16.599 19.187 -13.275 1.00 21.72 1064 GLY A CA 1
ATOM 1342 C C . GLY A 1 180 ? 15.412 18.392 -12.756 1.00 19.07 1064 GLY A C 1
ATOM 1343 O O . GLY A 1 180 ? 15.076 17.355 -13.350 1.00 19.08 1064 GLY A O 1
ATOM 1344 N N . GLN A 1 181 ? 14.779 18.826 -11.666 1.00 16.80 1065 GLN A N 1
ATOM 1345 C CA . GLN A 1 181 ? 13.653 18.087 -11.098 1.00 20.23 1065 GLN A CA 1
ATOM 1346 C C . GLN A 1 181 ? 12.516 17.963 -12.104 1.00 19.58 1065 GLN A C 1
ATOM 1347 O O . GLN A 1 181 ? 12.143 18.939 -12.768 1.00 17.41 1065 GLN A O 1
ATOM 1353 N N . GLU A 1 182 ? 11.935 16.763 -12.189 1.00 19.71 1066 GLU A N 1
ATOM 1354 C CA . GLU A 1 182 ? 10.776 16.526 -13.040 1.00 19.48 1066 GLU A CA 1
ATOM 1355 C C . GLU A 1 182 ? 9.543 16.221 -12.198 1.00 20.81 1066 GLU A C 1
ATOM 1356 O O . GLU A 1 182 ? 9.628 15.606 -11.131 1.00 15.67 1066 GLU A O 1
ATOM 1362 N N . ARG A 1 183 ? 8.392 16.657 -12.703 1.00 17.75 1067 ARG A N 1
ATOM 1363 C CA . ARG A 1 183 ? 7.111 16.447 -12.046 1.00 15.90 1067 ARG A CA 1
ATOM 1364 C C . ARG A 1 183 ? 6.061 16.164 -13.105 1.00 17.11 1067 ARG A C 1
ATOM 1365 O O . ARG A 1 183 ? 6.235 16.492 -14.280 1.00 18.76 1067 ARG A O 1
ATOM 1373 N N . THR A 1 184 ? 4.953 15.562 -12.662 1.00 14.26 1068 THR A N 1
ATOM 1374 C CA . THR A 1 184 ? 3.813 15.252 -13.507 1.00 15.23 1068 THR A CA 1
ATOM 1375 C C . THR A 1 184 ? 2.699 16.258 -13.257 1.00 15.28 1068 THR A C 1
ATOM 1376 O O . THR A 1 184 ? 2.444 16.631 -12.109 1.00 15.23 1068 THR A O 1
ATOM 1380 N N . VAL A 1 185 ? 2.029 16.690 -14.327 1.00 13.31 1069 VAL A N 1
ATOM 1381 C CA . VAL A 1 185 ? 0.816 17.503 -14.216 1.00 12.45 1069 VAL A CA 1
ATOM 1382 C C . VAL A 1 185 ? -0.234 16.933 -15.158 1.00 13.79 1069 VAL A C 1
ATOM 1383 O O . VAL A 1 185 ? 0.078 16.581 -16.301 1.00 13.97 1069 VAL A O 1
ATOM 1387 N N . TRP A 1 186 ? -1.478 16.830 -14.681 1.00 12.31 1070 TRP A N 1
ATOM 1388 C CA . TRP A 1 186 ? -2.595 16.380 -15.497 1.00 12.20 1070 TRP A CA 1
ATOM 1389 C C . TRP A 1 186 ? -3.403 17.601 -15.937 1.00 13.47 1070 TRP A C 1
ATOM 1390 O O . TRP A 1 186 ? -3.811 18.404 -15.097 1.00 15.64 1070 TRP A O 1
ATOM 1401 N N . HIS A 1 187 ? -3.652 17.717 -17.240 1.00 13.17 1071 HIS A N 1
ATOM 1402 C CA . HIS A 1 187 ? -4.332 18.873 -17.826 1.00 14.18 1071 HIS A CA 1
ATOM 1403 C C . HIS A 1 187 ? -5.683 18.386 -18.334 1.00 15.51 1071 HIS A C 1
ATOM 1404 O O . HIS A 1 187 ? -5.745 17.569 -19.261 1.00 14.20 1071 HIS A O 1
ATOM 1411 N N . LEU A 1 188 ? -6.761 18.862 -17.709 1.00 14.42 1072 LEU A N 1
ATOM 1412 C CA . LEU A 1 188 ? -8.121 18.411 -18.016 1.00 12.99 1072 LEU A CA 1
ATOM 1413 C C . LEU A 1 188 ? -8.887 19.570 -18.630 1.00 17.43 1072 LEU A C 1
ATOM 1414 O O . LEU A 1 188 ? -9.225 20.531 -17.928 1.00 16.08 1072 LEU A O 1
ATOM 1419 N N . GLN A 1 189 ? -9.194 19.473 -19.922 1.00 16.21 1073 GLN A N 1
ATOM 1420 C CA . GLN A 1 189 ? -9.797 20.587 -20.652 1.00 16.53 1073 GLN A CA 1
ATOM 1421 C C . GLN A 1 189 ? -11.229 20.245 -21.050 1.00 19.51 1073 GLN A C 1
ATOM 1422 O O . GLN A 1 189 ? -11.457 19.296 -21.798 1.00 19.26 1073 GLN A O 1
ATOM 1428 N N . TYR A 1 190 ? -12.189 21.025 -20.557 1.00 16.37 1074 TYR A N 1
ATOM 1429 C CA . TYR A 1 190 ? -13.575 20.882 -20.981 1.00 17.95 1074 TYR A CA 1
ATOM 1430 C C . TYR A 1 190 ? -13.732 21.511 -22.360 1.00 20.77 1074 TYR A C 1
ATOM 1431 O O . TYR A 1 190 ? -13.377 22.676 -22.563 1.00 23.33 1074 TYR A O 1
ATOM 1440 N N . THR A 1 191 ? -14.243 20.739 -23.311 1.00 20.28 1075 THR A N 1
ATOM 1441 C CA . THR A 1 191 ? -14.300 21.188 -24.692 1.00 22.85 1075 THR A CA 1
ATOM 1442 C C . THR A 1 191 ? -15.717 21.496 -25.176 1.00 27.68 1075 THR A C 1
ATOM 1443 O O . THR A 1 191 ? -15.886 21.864 -26.341 1.00 29.95 1075 THR A O 1
ATOM 1447 N N . ASP A 1 192 ? -16.729 21.396 -24.315 1.00 24.96 1076 ASP A N 1
ATOM 1448 C CA . ASP A 1 192 ? -18.120 21.464 -24.755 1.00 25.82 1076 ASP A CA 1
ATOM 1449 C C . ASP A 1 192 ? -18.820 22.774 -24.386 1.00 29.32 1076 ASP A C 1
ATOM 1450 O O . ASP A 1 192 ? -20.040 22.888 -24.570 1.00 29.20 1076 ASP A O 1
ATOM 1455 N N . TRP A 1 193 ? -18.105 23.766 -23.878 1.00 25.92 1077 TRP A N 1
ATOM 1456 C CA . TRP A 1 193 ? -18.797 25.005 -23.495 1.00 27.86 1077 TRP A CA 1
ATOM 1457 C C . TRP A 1 193 ? -19.058 25.861 -24.735 1.00 30.69 1077 TRP A C 1
ATOM 1458 O O . TRP A 1 193 ? -18.131 26.119 -25.508 1.00 28.15 1077 TRP A O 1
ATOM 1469 N N . PRO A 1 194 ? -20.293 26.313 -24.964 1.00 34.34 1078 PRO A N 1
ATOM 1470 C CA . PRO A 1 194 ? -20.574 27.086 -26.180 1.00 29.78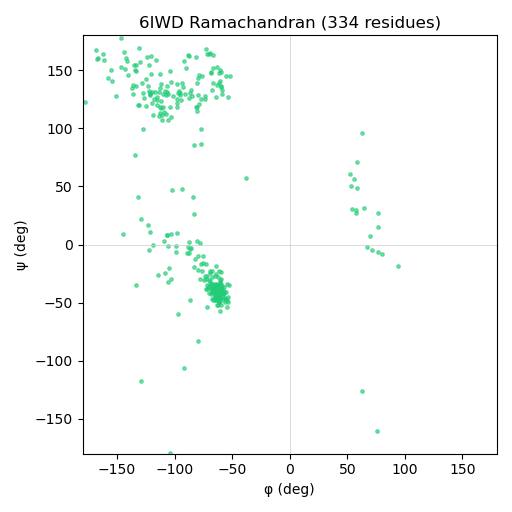 1078 PRO A CA 1
ATOM 1471 C C . PRO A 1 194 ? -19.973 28.485 -26.123 1.00 33.15 1078 PRO A C 1
ATOM 1472 O O . PRO A 1 194 ? -19.590 28.995 -25.066 1.00 30.88 1078 PRO A O 1
ATOM 1476 N N . ASP A 1 195 ? -19.895 29.113 -27.301 1.00 33.64 1079 ASP A N 1
ATOM 1477 C CA . ASP A 1 195 ? -19.252 30.421 -27.396 1.00 35.85 1079 ASP A CA 1
ATOM 1478 C C . ASP A 1 195 ? -20.006 31.484 -26.602 1.00 36.96 1079 ASP A C 1
ATOM 1479 O O . ASP A 1 195 ? -19.406 32.473 -26.166 1.00 35.24 1079 ASP A O 1
ATOM 1484 N N . HIS A 1 196 ? -21.308 31.297 -26.393 1.00 33.73 1080 HIS A N 1
ATOM 1485 C CA . HIS A 1 196 ? -22.111 32.188 -25.565 1.00 35.23 1080 HIS A CA 1
ATOM 1486 C C . HIS A 1 196 ? -23.125 31.349 -24.803 1.00 31.71 1080 HIS A C 1
ATOM 1487 O O . HIS A 1 196 ? -23.535 30.285 -25.269 1.00 34.22 1080 HIS A O 1
ATOM 1494 N N . GLY A 1 197 ? -23.516 31.827 -23.619 1.00 29.04 1081 GLY A N 1
ATOM 1495 C CA . GLY A 1 197 ? -24.430 31.066 -22.784 1.00 32.63 1081 GLY A CA 1
ATOM 1496 C C . GLY A 1 197 ? -23.741 29.903 -22.084 1.00 34.26 1081 GLY A C 1
ATOM 1497 O O . GLY A 1 197 ? -22.515 29.855 -21.949 1.00 31.49 1081 GLY A O 1
ATOM 1498 N N . CYS A 1 198 ? -24.550 28.947 -21.642 1.00 30.83 1082 CYS A N 1
ATOM 1499 C CA . CYS A 1 198 ? -24.089 27.792 -20.885 1.00 32.85 1082 CYS A CA 1
ATOM 1500 C C . CYS A 1 198 ? -24.344 26.498 -21.652 1.00 32.98 1082 CYS A C 1
ATOM 1501 O O . CYS A 1 198 ? -25.197 26.460 -22.548 1.00 30.27 1082 CYS A O 1
ATOM 1504 N N . PRO A 1 199 ? -23.617 25.416 -21.337 1.00 29.35 1083 PRO A N 1
ATOM 1505 C CA . PRO A 1 199 ? -23.789 24.175 -22.106 1.00 25.89 1083 PRO A CA 1
ATOM 1506 C C . PRO A 1 199 ? -25.163 23.557 -21.900 1.00 30.89 1083 PRO A C 1
ATOM 1507 O O . PRO A 1 199 ? -25.713 23.541 -20.794 1.00 29.31 1083 PRO A O 1
ATOM 1511 N N . GLU A 1 200 ? -25.729 23.063 -22.996 1.00 30.14 1084 GLU A N 1
ATOM 1512 C CA . GLU A 1 200 ? -27.020 22.393 -22.914 1.00 33.67 1084 GLU A CA 1
ATOM 1513 C C . GLU A 1 200 ? -26.875 20.972 -22.385 1.00 30.06 1084 GLU A C 1
ATOM 1514 O O . GLU A 1 200 ? -27.771 20.469 -21.696 1.00 32.38 1084 GLU A O 1
ATOM 1520 N N . ASP A 1 201 ? -25.733 20.337 -22.646 1.00 36.30 1085 ASP A N 1
ATOM 1521 C CA . ASP A 1 201 ? -25.445 18.971 -22.208 1.00 32.62 1085 ASP A CA 1
ATOM 1522 C C . ASP A 1 201 ? -24.939 19.015 -20.769 1.00 31.95 1085 ASP A C 1
ATOM 1523 O O . ASP A 1 201 ? -23.730 19.036 -20.509 1.00 30.19 1085 ASP A O 1
ATOM 1528 N N . VAL A 1 202 ? -25.882 19.013 -19.822 1.00 25.80 1086 VAL A N 1
ATOM 1529 C CA . VAL A 1 202 ? -25.532 19.047 -18.402 1.00 25.83 1086 VAL A CA 1
ATOM 1530 C C . VAL A 1 202 ? -24.799 17.773 -17.992 1.00 28.26 1086 VAL A C 1
ATOM 1531 O O . VAL A 1 202 ? -23.840 17.814 -17.202 1.00 21.60 1086 VAL A O 1
ATOM 1535 N N . GLN A 1 203 ? -25.222 16.624 -18.525 1.00 23.68 1087 GLN A N 1
ATOM 1536 C CA . GLN A 1 203 ? -24.567 15.369 -18.168 1.00 24.86 1087 GLN A CA 1
ATOM 1537 C C . GLN A 1 203 ? -23.085 15.389 -18.523 1.00 22.85 1087 GLN A C 1
ATOM 1538 O O . GLN A 1 203 ? -22.256 14.835 -17.789 1.00 20.90 1087 GLN A O 1
ATOM 1544 N N . GLY A 1 204 ? -22.737 16.003 -19.656 1.00 22.86 1088 GLY A N 1
ATOM 1545 C CA . GLY A 1 204 ? -21.343 16.064 -20.051 1.00 24.05 1088 GLY A CA 1
ATOM 1546 C C . GLY A 1 204 ? -20.509 16.872 -19.079 1.00 22.20 1088 GLY A C 1
ATOM 1547 O O . GLY A 1 204 ? -19.385 16.497 -18.755 1.00 19.47 1088 GLY A O 1
ATOM 1548 N N . PHE A 1 205 ? -21.054 17.994 -18.595 1.00 18.24 1089 PHE A N 1
ATOM 1549 C CA . PHE A 1 205 ? -20.357 18.750 -17.561 1.00 19.94 1089 PHE A CA 1
ATOM 1550 C C . PHE A 1 205 ? -20.175 17.907 -16.307 1.00 19.37 1089 PHE A C 1
ATOM 1551 O O . PHE A 1 205 ? -19.113 17.942 -15.681 1.00 17.29 1089 PHE A O 1
ATOM 1559 N N . LEU A 1 206 ? -21.186 17.119 -15.935 1.00 17.00 1090 LEU A N 1
ATOM 1560 C CA . LEU A 1 206 ? -21.022 16.214 -14.797 1.00 18.19 1090 LEU A CA 1
ATOM 1561 C C . LEU A 1 206 ? -19.929 15.176 -15.041 1.00 18.56 1090 LEU A C 1
ATOM 1562 O O . LEU A 1 206 ? -19.247 14.766 -14.098 1.00 19.79 1090 LEU A O 1
ATOM 1567 N N . SER A 1 207 ? -19.769 14.719 -16.282 1.00 17.81 1091 SER A N 1
ATOM 1568 C CA . SER A 1 20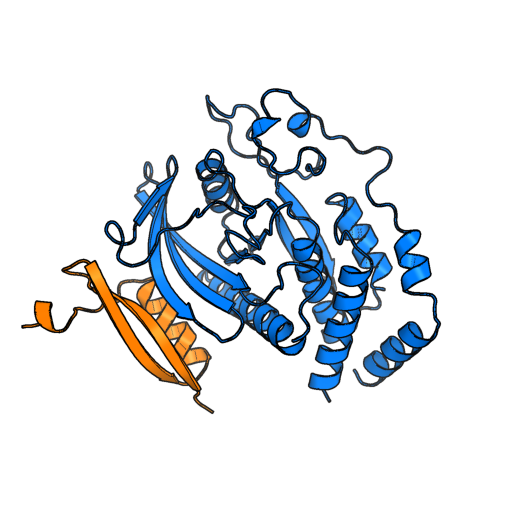7 ? -18.698 13.776 -16.591 1.00 19.42 1091 SER A CA 1
ATOM 1569 C C . SER A 1 207 ? -17.339 14.427 -16.405 1.00 19.23 1091 SER A C 1
ATOM 1570 O O . SER A 1 207 ? -16.383 13.777 -15.966 1.00 16.45 1091 SER A O 1
ATOM 1573 N N . TYR A 1 208 ? -17.242 15.707 -16.758 1.00 15.59 1092 TYR A N 1
ATOM 1574 C CA . TYR A 1 208 ? -16.000 16.449 -16.563 1.00 15.88 1092 TYR A CA 1
ATOM 1575 C C . TYR A 1 208 ? -15.665 16.573 -15.082 1.00 18.10 1092 TYR A C 1
ATOM 1576 O O . TYR A 1 208 ? -14.526 16.324 -14.669 1.00 16.06 1092 TYR A O 1
ATOM 1585 N N . LEU A 1 209 ? -16.647 16.959 -14.261 1.00 16.05 1093 LEU A N 1
ATOM 1586 C CA . LEU A 1 209 ? -16.439 16.971 -12.810 1.00 18.35 1093 LEU A CA 1
ATOM 1587 C C . LEU A 1 209 ? -15.995 15.605 -12.299 1.00 18.87 1093 LEU A C 1
ATOM 1588 O O . LEU A 1 209 ? -15.142 15.511 -11.406 1.00 19.11 1093 LEU A O 1
ATOM 1593 N N . GLU A 1 210 ? -16.592 14.541 -12.833 1.00 17.08 1094 GLU A N 1
ATOM 1594 C CA . GLU A 1 210 ? -16.204 13.179 -12.478 1.00 20.65 1094 GLU A CA 1
ATOM 1595 C C . GLU A 1 210 ? -14.722 12.931 -12.745 1.00 17.84 1094 GLU A C 1
ATOM 1596 O O . GLU A 1 210 ? -14.017 12.357 -11.905 1.00 19.36 1094 GLU A O 1
ATOM 1602 N N . GLU A 1 211 ? -14.238 13.353 -13.919 1.00 18.12 1095 GLU A N 1
ATOM 1603 C CA . GLU A 1 211 ? -12.835 13.162 -14.283 1.00 19.26 1095 GLU A CA 1
ATOM 1604 C C . GLU A 1 211 ? -11.907 13.963 -13.376 1.00 18.19 1095 GLU A C 1
ATOM 1605 O O . GLU A 1 211 ? -10.826 13.483 -13.005 1.00 17.65 1095 GLU A O 1
ATOM 1611 N N . ILE A 1 212 ? -12.300 15.192 -13.019 1.00 14.19 1096 ILE A N 1
ATOM 1612 C CA . ILE A 1 212 ? -11.489 16.002 -12.109 1.00 14.33 1096 ILE A CA 1
ATOM 1613 C C . ILE A 1 212 ? -11.355 15.303 -10.766 1.00 17.75 1096 ILE A C 1
ATOM 1614 O O . ILE A 1 212 ? -10.252 15.181 -10.207 1.00 15.09 1096 ILE A O 1
ATOM 1619 N N . GLN A 1 213 ? -12.491 14.859 -10.220 1.00 15.84 1097 GLN A N 1
ATOM 1620 C CA . GLN A 1 213 ? -12.498 14.137 -8.958 1.00 18.68 1097 GLN A CA 1
ATOM 1621 C C . GLN A 1 213 ? -11.631 12.889 -9.044 1.00 17.42 1097 GLN A C 1
ATOM 1622 O O . GLN A 1 213 ? -10.866 12.595 -8.119 1.00 17.85 1097 GLN A O 1
ATOM 1628 N N . SER A 1 214 ? -11.729 12.156 -10.156 1.00 14.83 1098 SER A N 1
ATOM 1629 C CA . SER A 1 214 ? -10.977 10.911 -10.306 1.00 18.71 1098 SER A CA 1
ATOM 1630 C C . SER A 1 214 ? -9.473 11.164 -10.423 1.00 17.90 1098 SER A C 1
ATOM 1631 O O . SER A 1 214 ? -8.667 10.429 -9.830 1.00 15.59 1098 SER A O 1
ATOM 1634 N N . VAL A 1 215 ? -9.073 12.186 -11.193 1.00 15.35 1099 VAL A N 1
ATOM 1635 C CA . VAL A 1 215 ? -7.650 12.479 -11.368 1.00 15.63 1099 VAL A CA 1
ATOM 1636 C C . VAL A 1 215 ? -7.056 13.066 -10.090 1.00 16.07 1099 VAL A C 1
ATOM 1637 O O . VAL A 1 215 ? -5.895 12.791 -9.755 1.00 17.07 1099 VAL A O 1
ATOM 1641 N N . ARG A 1 216 ? -7.826 13.868 -9.346 1.00 15.98 1100 ARG A N 1
ATOM 1642 C CA . ARG A 1 216 ? -7.332 14.364 -8.064 1.00 16.62 1100 ARG A CA 1
ATOM 1643 C C . ARG A 1 216 ? -7.029 13.209 -7.107 1.00 21.21 1100 ARG A C 1
ATOM 1644 O O . ARG A 1 216 ? -5.989 13.201 -6.438 1.00 17.83 1100 ARG A O 1
ATOM 1652 N N . ARG A 1 217 ? -7.929 12.232 -7.013 1.00 15.57 1101 ARG A N 1
ATOM 1653 C CA . ARG A 1 217 ? -7.663 11.115 -6.115 1.00 19.88 1101 ARG A CA 1
ATOM 1654 C C . ARG A 1 217 ? -6.481 10.282 -6.604 1.00 18.94 1101 ARG A C 1
ATOM 1655 O O . ARG A 1 217 ? -5.685 9.792 -5.794 1.00 20.43 1101 ARG A O 1
ATOM 1663 N N . HIS A 1 218 ? -6.347 10.119 -7.923 1.00 17.75 1102 HIS A N 1
ATOM 1664 C CA . HIS A 1 218 ? -5.214 9.376 -8.463 1.00 17.38 1102 HIS A CA 1
ATOM 1665 C C . HIS A 1 218 ? -3.897 10.058 -8.115 1.00 20.91 1102 HIS A C 1
ATOM 1666 O O . HIS A 1 218 ? -2.973 9.423 -7.588 1.00 18.87 1102 HIS A O 1
ATOM 1673 N N . THR A 1 219 ? -3.782 11.352 -8.414 1.00 18.52 1103 THR A N 1
ATOM 1674 C CA . THR A 1 219 ? -2.515 12.035 -8.155 1.00 19.57 1103 THR A CA 1
ATOM 1675 C C . THR A 1 219 ? -2.209 12.085 -6.665 1.00 23.06 1103 THR A C 1
ATOM 1676 O O . THR A 1 219 ? -1.044 11.995 -6.273 1.00 24.26 1103 THR A O 1
ATOM 1680 N N . ASN A 1 220 ? -3.239 12.203 -5.823 1.00 23.49 1104 ASN A N 1
ATOM 1681 C CA . ASN A 1 220 ? -3.021 12.165 -4.381 1.00 28.05 1104 ASN A CA 1
ATOM 1682 C C . ASN A 1 220 ? -2.493 10.808 -3.940 1.00 30.14 1104 ASN A C 1
ATOM 1683 O O . ASN A 1 220 ? -1.604 10.728 -3.083 1.00 34.22 1104 ASN A O 1
ATOM 1688 N N . SER A 1 221 ? -3.009 9.726 -4.529 1.00 26.87 1105 SER A N 1
ATOM 1689 C CA . SER A 1 221 ? -2.518 8.401 -4.161 1.00 28.59 1105 SER A CA 1
ATOM 1690 C C . SER A 1 221 ? -1.072 8.193 -4.602 1.00 34.52 1105 SER A C 1
ATOM 1691 O O . SER A 1 221 ? -0.310 7.507 -3.911 1.00 34.80 1105 SER A O 1
ATOM 1694 N N . MET A 1 222 ? -0.677 8.774 -5.742 1.00 31.70 1106 MET A N 1
ATOM 1695 C CA . MET A 1 222 ? 0.687 8.593 -6.237 1.00 31.75 1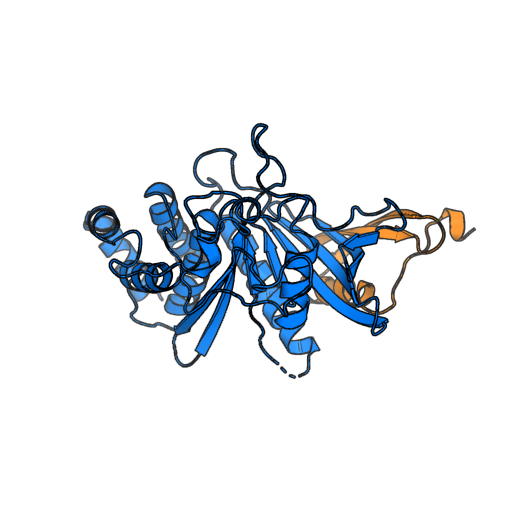106 MET A CA 1
ATOM 1696 C C . MET A 1 222 ? 1.710 9.201 -5.283 1.00 41.51 1106 MET A C 1
ATOM 1697 O O . MET A 1 222 ? 2.813 8.664 -5.123 1.00 48.03 1106 MET A O 1
ATOM 1702 N N . LEU A 1 223 ? 1.366 10.320 -4.640 1.00 39.88 1107 LEU A N 1
ATOM 1703 C CA . LEU A 1 223 ? 2.260 10.994 -3.707 1.00 43.61 1107 LEU A CA 1
ATOM 1704 C C . LEU A 1 223 ? 2.225 10.385 -2.310 1.00 50.99 1107 LEU A C 1
ATOM 1705 O O . LEU A 1 223 ? 2.532 11.087 -1.338 1.00 55.14 1107 LEU A O 1
ATOM 1708 N N . GLU A 1 224 ? 1.872 9.103 -2.208 1.00 52.40 1108 GLU A N 1
ATOM 1709 C CA . GLU A 1 224 ? 1.795 8.363 -0.944 1.00 56.96 1108 GLU A CA 1
ATOM 1710 C C . GLU A 1 224 ? 2.904 8.712 0.053 1.00 57.94 1108 GLU A C 1
ATOM 1711 O O . GLU A 1 224 ? 4.065 8.870 -0.323 1.00 55.82 1108 GLU A O 1
ATOM 1713 N N . ARG A 1 229 ? 0.841 17.246 0.209 1.00 48.85 1113 ARG A N 1
ATOM 1714 C CA . ARG A 1 229 ? -0.261 16.295 0.155 1.00 47.07 1113 ARG A CA 1
ATOM 1715 C C . ARG A 1 229 ? -1.617 17.013 0.085 1.00 48.80 1113 ARG A C 1
ATOM 1716 O O . ARG A 1 229 ? -1.969 17.811 0.960 1.00 50.96 1113 ARG A O 1
ATOM 1718 N N . HIS A 1 230 ? -2.373 16.697 -0.965 1.00 44.74 1114 HIS A N 1
ATOM 1719 C CA . HIS A 1 230 ? -3.579 17.401 -1.397 1.00 34.89 1114 HIS A CA 1
ATOM 1720 C C . HIS A 1 230 ? -3.254 18.863 -1.698 1.00 32.07 1114 HIS A C 1
ATOM 1721 O O . HIS A 1 230 ? -3.638 19.781 -0.960 1.00 30.10 1114 HIS A O 1
ATOM 1728 N N . PRO A 1 231 ? -2.531 19.107 -2.785 1.00 25.60 1115 PRO A N 1
ATOM 1729 C CA . PRO A 1 231 ? -2.321 20.469 -3.246 1.00 22.32 1115 PRO A CA 1
ATOM 1730 C C . PRO A 1 231 ? -3.596 21.030 -3.853 1.00 20.14 1115 PRO A C 1
ATOM 1731 O O . PRO A 1 231 ? -4.570 20.287 -4.086 1.00 17.87 1115 PRO A O 1
ATOM 1735 N N . PRO A 1 232 ? -3.635 22.337 -4.106 1.00 17.84 1116 PRO A N 1
ATOM 1736 C CA . PRO A 1 232 ? -4.771 22.910 -4.827 1.00 15.69 1116 PRO A CA 1
ATOM 1737 C C . PRO A 1 232 ? -4.778 22.439 -6.267 1.00 15.57 1116 PRO A C 1
ATOM 1738 O O . PRO A 1 232 ? -3.731 22.176 -6.857 1.00 15.23 1116 PRO A O 1
ATOM 1742 N N . ILE A 1 233 ? -5.967 22.307 -6.834 1.00 16.26 1117 ILE A N 1
ATOM 1743 C CA . ILE A 1 233 ? -6.047 22.190 -8.284 1.00 13.69 1117 ILE A CA 1
ATOM 1744 C C . ILE A 1 233 ? -6.183 23.602 -8.826 1.00 13.42 1117 ILE A C 1
ATOM 1745 O O . ILE A 1 233 ? -6.677 24.500 -8.138 1.00 14.26 1117 ILE A O 1
ATOM 1750 N N . VAL A 1 234 ? -5.710 23.815 -10.050 1.00 12.36 1118 VAL A N 1
ATOM 1751 C CA . VAL A 1 234 ? -5.833 25.104 -10.727 1.00 13.92 1118 VAL A CA 1
ATOM 1752 C C . VAL A 1 234 ? -7.046 25.041 -11.640 1.00 14.21 1118 VAL A C 1
ATOM 1753 O O . VAL A 1 234 ? -7.219 24.077 -12.397 1.00 15.98 1118 VAL A O 1
ATOM 1757 N N . VAL A 1 235 ? -7.907 26.044 -11.549 1.00 11.92 1119 VAL A N 1
ATOM 1758 C CA . VAL A 1 235 ? -9.077 26.143 -12.409 1.00 15.80 1119 VAL A CA 1
ATOM 1759 C C . VAL A 1 235 ? -8.976 27.463 -13.150 1.00 16.01 1119 VAL A C 1
ATOM 1760 O O . VAL A 1 235 ? -8.746 28.507 -12.530 1.00 15.46 1119 VAL A O 1
ATOM 1764 N N . HIS A 1 236 ? -9.122 27.426 -14.470 1.00 14.15 1120 HIS A N 1
ATOM 1765 C CA . HIS A 1 236 ? -9.064 28.690 -15.182 1.00 15.21 1120 HIS A CA 1
ATOM 1766 C C . HIS A 1 236 ? -9.996 28.652 -16.384 1.00 17.99 1120 HIS A C 1
ATOM 1767 O O . HIS A 1 236 ? -10.330 27.587 -16.918 1.00 15.82 1120 HIS A O 1
ATOM 1774 N N . CYS A 1 237 ? -10.455 29.838 -16.758 1.00 19.45 1121 CYS A N 1
ATOM 1775 C CA . CYS A 1 237 ? -11.197 30.036 -17.991 1.00 22.20 1121 CYS A CA 1
ATOM 1776 C C . CYS A 1 237 ? -10.534 31.204 -18.718 1.00 27.84 1121 CYS A C 1
ATOM 1777 O O . CYS A 1 237 ? -9.349 31.114 -19.078 1.00 28.27 1121 CYS A O 1
ATOM 1780 N N . SER A 1 238 ? -11.258 32.304 -18.931 1.00 25.95 1122 SER A N 1
ATOM 1781 C CA . SER A 1 238 ? -10.647 33.509 -19.492 1.00 26.40 1122 SER A CA 1
ATOM 1782 C C . SER A 1 238 ? -10.273 34.500 -18.394 1.00 23.93 1122 SER A C 1
ATOM 1783 O O . SER A 1 238 ? -9.094 34.816 -18.229 1.00 25.30 1122 SER A O 1
ATOM 1786 N N . ALA A 1 239 ? -11.241 34.958 -17.604 1.00 21.35 1123 ALA A N 1
ATOM 1787 C CA . ALA A 1 239 ? -10.930 35.835 -16.478 1.00 26.41 1123 ALA A CA 1
ATOM 1788 C C . ALA A 1 239 ? -10.866 35.100 -15.147 1.00 20.59 1123 ALA A C 1
ATOM 1789 O O . ALA A 1 239 ? -10.507 35.709 -14.135 1.00 20.12 1123 ALA A O 1
ATOM 1791 N N . GLY A 1 240 ? -11.207 33.817 -15.117 1.00 21.30 1124 GLY A N 1
ATOM 1792 C CA . GLY A 1 240 ? -11.092 33.062 -13.890 1.00 15.99 1124 GLY A CA 1
ATOM 1793 C C . GLY A 1 240 ? -12.174 33.312 -12.871 1.00 19.58 1124 GLY A C 1
ATOM 1794 O O . GLY A 1 240 ? -11.931 33.117 -11.674 1.00 17.28 1124 GLY A O 1
ATOM 1795 N N . VAL A 1 241 ? -13.375 33.720 -13.301 1.00 15.90 1125 VAL A N 1
ATOM 1796 C CA . VAL A 1 241 ? -14.446 33.958 -12.338 1.00 17.10 1125 VAL A CA 1
ATOM 1797 C C . VAL A 1 241 ? -15.762 33.321 -12.770 1.00 20.04 1125 VAL A C 1
ATOM 1798 O O . VAL A 1 241 ? -16.524 32.843 -11.924 1.00 19.71 1125 VAL A O 1
ATOM 1802 N N . GLY A 1 242 ? -16.039 33.291 -14.072 1.00 17.05 1126 GLY A N 1
ATOM 1803 C CA . GLY A 1 242 ? -17.331 32.806 -14.527 1.00 19.97 1126 GLY A CA 1
ATOM 1804 C C . GLY A 1 242 ? -17.451 31.295 -14.565 1.00 17.06 1126 GLY A C 1
ATOM 1805 O O . GLY A 1 242 ? -18.010 30.676 -13.649 1.00 17.79 1126 GLY A O 1
ATOM 1806 N N . ARG A 1 243 ? -16.969 30.692 -15.648 1.00 16.66 1127 ARG A N 1
ATOM 1807 C CA . ARG A 1 243 ? -16.970 29.230 -15.735 1.00 21.58 1127 ARG A CA 1
ATOM 1808 C C . ARG A 1 243 ? -16.166 28.610 -14.595 1.00 17.43 1127 ARG A C 1
ATOM 1809 O O . ARG A 1 243 ? -16.521 27.538 -14.084 1.00 17.42 1127 ARG A O 1
ATOM 1817 N N . THR A 1 244 ? -15.071 29.268 -14.200 1.00 15.38 1128 THR A N 1
ATOM 1818 C CA . THR A 1 244 ? -14.312 28.836 -13.028 1.00 17.36 1128 THR A CA 1
ATOM 1819 C C . THR A 1 244 ? -15.204 28.776 -11.796 1.00 15.76 1128 THR A C 1
ATOM 1820 O O . THR A 1 244 ? -15.171 27.799 -11.039 1.00 14.90 1128 THR A O 1
ATOM 1824 N N . GLY A 1 245 ? -16.016 29.819 -11.577 1.00 14.80 1129 GLY A N 1
ATOM 1825 C CA . GLY A 1 245 ? -16.931 29.791 -10.452 1.00 17.88 1129 GLY A CA 1
ATOM 1826 C C . GLY A 1 245 ? -17.977 28.691 -10.570 1.00 14.86 1129 GLY A C 1
ATOM 1827 O O . GLY A 1 245 ? -18.335 28.056 -9.577 1.00 14.30 1129 GLY A O 1
ATOM 1828 N N . VAL A 1 246 ? -18.481 28.452 -11.784 1.00 14.75 1130 VAL A N 1
ATOM 1829 C CA . VAL A 1 246 ? -19.441 27.365 -12.002 1.00 15.35 1130 VAL A CA 1
ATOM 1830 C C . VAL A 1 246 ? -18.838 26.026 -11.586 1.00 16.97 1130 VAL A C 1
ATOM 1831 O O . VAL A 1 246 ? -19.469 25.230 -10.873 1.00 14.72 1130 VAL A O 1
ATOM 1835 N N . LEU A 1 247 ? -17.606 25.757 -12.024 1.00 14.39 1131 LEU A N 1
ATOM 1836 C CA . LEU A 1 247 ? -16.964 24.485 -11.686 1.00 15.80 1131 LEU A CA 1
ATOM 1837 C C . LEU A 1 247 ? -16.798 24.341 -10.179 1.00 14.44 1131 LEU A C 1
ATOM 1838 O O . LEU A 1 247 ? -17.116 23.293 -9.605 1.00 15.50 1131 LEU A O 1
ATOM 1843 N N . ILE A 1 248 ? -16.248 25.370 -9.532 1.00 14.54 1132 ILE A N 1
ATOM 1844 C CA . ILE A 1 248 ? -15.926 25.274 -8.111 1.00 15.75 1132 ILE A CA 1
ATOM 1845 C C . ILE A 1 248 ? -17.200 25.164 -7.276 1.00 17.74 1132 ILE A C 1
ATOM 1846 O O . ILE A 1 248 ? -17.308 24.306 -6.391 1.00 15.79 1132 ILE A O 1
ATOM 1851 N N . LEU A 1 249 ? -18.178 26.034 -7.536 1.00 14.60 1133 LEU A N 1
ATOM 1852 C CA . LEU A 1 249 ? -19.448 25.946 -6.812 1.00 14.15 1133 LEU A CA 1
ATOM 1853 C C . LEU A 1 249 ? -20.099 24.578 -6.996 1.00 16.87 1133 LEU A C 1
ATOM 1854 O O . LEU A 1 249 ? -20.615 23.994 -6.037 1.00 18.79 1133 LEU A O 1
ATOM 1859 N N . SER A 1 250 ? -20.078 24.050 -8.220 1.00 14.92 1134 SER A N 1
ATOM 1860 C CA . SER A 1 250 ? -20.694 22.753 -8.486 1.00 17.16 1134 SER A CA 1
ATOM 1861 C C . SER A 1 250 ? -20.017 21.637 -7.700 1.00 17.46 1134 SER A C 1
ATOM 1862 O O . SER A 1 250 ? -20.690 20.791 -7.098 1.00 18.81 1134 SER A O 1
ATOM 1865 N N . GLU A 1 251 ? -18.680 21.597 -7.718 1.00 16.39 1135 GLU A N 1
ATOM 1866 C CA . GLU A 1 251 ? -17.990 20.539 -6.997 1.00 17.89 1135 GLU A CA 1
ATOM 1867 C C . GLU A 1 251 ? -18.242 20.649 -5.499 1.00 16.12 1135 GLU A C 1
ATOM 1868 O O . GLU A 1 251 ? -18.469 19.634 -4.825 1.00 20.85 1135 GLU A O 1
ATOM 1874 N N . LEU A 1 252 ? -18.203 21.869 -4.961 1.00 16.99 1136 LEU A N 1
ATOM 1875 C CA . LEU A 1 252 ? -18.431 22.041 -3.530 1.00 18.55 1136 LEU A CA 1
ATOM 1876 C C . LEU A 1 252 ? -19.859 21.658 -3.148 1.00 25.53 1136 LEU A C 1
ATOM 1877 O O . LEU A 1 252 ? -20.078 21.001 -2.123 1.00 24.82 1136 LEU A O 1
ATOM 1882 N N . MET A 1 253 ? -20.842 22.053 -3.957 1.00 23.08 1137 MET A N 1
ATOM 1883 C CA . MET A 1 253 ? -22.223 21.715 -3.611 1.00 24.78 1137 MET A CA 1
ATOM 1884 C C . MET A 1 253 ? -22.498 20.219 -3.780 1.00 25.25 1137 MET A C 1
ATOM 1885 O O . MET A 1 253 ? -23.233 19.634 -2.976 1.00 30.15 1137 MET A O 1
ATOM 1890 N N . ILE A 1 254 ? -21.914 19.576 -4.804 1.00 22.66 1138 ILE A N 1
ATOM 1891 C CA . ILE A 1 254 ? -22.085 18.129 -4.971 1.00 24.07 1138 ILE A CA 1
ATOM 1892 C C . ILE A 1 254 ? -21.513 17.392 -3.771 1.00 29.05 1138 ILE A C 1
ATOM 1893 O O . ILE A 1 254 ? -22.077 16.398 -3.298 1.00 30.86 1138 ILE A O 1
ATOM 1898 N N . TYR A 1 255 ? -20.376 17.861 -3.261 1.00 28.18 1139 TYR A N 1
ATOM 1899 C CA . TYR A 1 255 ? -19.822 17.241 -2.064 1.00 34.17 1139 TYR A CA 1
ATOM 1900 C C . TYR A 1 255 ? -20.701 17.528 -0.851 1.00 37.54 1139 TYR A C 1
ATOM 1901 O O . TYR A 1 255 ? -20.904 16.651 -0.003 1.00 37.91 1139 TYR A O 1
ATOM 1910 N N . CYS A 1 256 ? -21.242 18.746 -0.761 1.00 35.08 1140 CYS A N 1
ATOM 1911 C CA . CYS A 1 256 ? -22.164 19.071 0.325 1.00 40.01 1140 CYS A CA 1
ATOM 1912 C C . CYS A 1 256 ? -23.375 18.141 0.326 1.00 39.67 1140 CYS A C 1
ATOM 1913 O O . CYS A 1 256 ? -23.821 17.695 1.390 1.00 42.89 1140 CYS A O 1
ATOM 1916 N N . LEU A 1 257 ? -23.916 17.836 -0.860 1.00 37.21 1141 LEU A N 1
ATOM 1917 C CA . LEU A 1 257 ? -25.093 16.974 -0.953 1.00 36.16 1141 LEU A CA 1
ATOM 1918 C C . LEU A 1 257 ? -24.742 15.525 -0.661 1.00 43.26 1141 LEU A C 1
ATOM 1919 O O . LEU A 1 257 ? -25.527 14.800 -0.036 1.00 43.96 1141 LEU A O 1
ATOM 1924 N N . GLU A 1 258 ? -23.573 15.085 -1.124 1.00 44.14 1142 GLU A N 1
ATOM 1925 C CA . GLU A 1 258 ? -23.150 13.702 -0.961 1.00 44.46 1142 GLU A CA 1
ATOM 1926 C C . GLU A 1 258 ? -22.826 13.359 0.485 1.00 48.32 1142 GLU A C 1
ATOM 1927 O O . GLU A 1 258 ? -22.871 12.181 0.857 1.00 55.07 1142 GLU A O 1
ATOM 1933 N N . HIS A 1 259 ? -22.505 14.359 1.302 1.00 44.75 1143 HIS A N 1
ATOM 1934 C CA . HIS A 1 259 ? -22.188 14.159 2.710 1.00 50.50 1143 HIS A CA 1
ATOM 1935 C C . HIS A 1 259 ? -23.106 14.993 3.598 1.00 52.32 1143 HIS A C 1
ATOM 1936 O O . HIS A 1 259 ? -22.811 15.220 4.778 1.00 55.46 1143 HIS A O 1
ATOM 1943 N N . ASN A 1 260 ? -24.218 15.462 3.020 1.00 51.68 1144 ASN A N 1
ATOM 1944 C CA . ASN A 1 260 ? -25.386 15.950 3.753 1.00 53.37 1144 ASN A CA 1
ATOM 1945 C C . ASN A 1 260 ? -25.037 17.105 4.685 1.00 58.59 1144 ASN A C 1
ATOM 1946 O O . ASN A 1 260 ? -25.429 17.129 5.849 1.00 63.10 1144 ASN A O 1
ATOM 1951 N N . GLU A 1 261 ? -24.312 18.084 4.145 1.00 54.41 1145 GLU A N 1
ATOM 1952 C CA . GLU A 1 261 ? -24.066 19.334 4.846 1.00 54.93 1145 GLU A CA 1
ATOM 1953 C C . GLU A 1 261 ? -25.137 20.346 4.464 1.00 56.70 1145 GLU A C 1
ATOM 1954 O O . GLU A 1 261 ? -25.500 20.482 3.290 1.00 58.11 1145 GLU A O 1
ATOM 1960 N N . LYS A 1 262 ? -25.649 21.049 5.468 1.00 57.98 1146 LYS A N 1
ATOM 1961 C CA . LYS A 1 262 ? -26.808 21.927 5.314 1.00 54.58 1146 LYS A CA 1
ATOM 1962 C C . LYS A 1 262 ? -26.439 23.319 4.804 1.00 55.18 1146 LYS A C 1
ATOM 1963 O O . LYS A 1 262 ? -27.003 24.318 5.262 1.00 60.14 1146 LYS A O 1
ATOM 1967 N N . VAL A 1 263 ? -25.519 23.427 3.847 1.00 50.50 1147 VAL A N 1
ATOM 1968 C CA . VAL A 1 263 ? -25.084 24.722 3.329 1.00 51.68 1147 VAL A CA 1
ATOM 1969 C C . VAL A 1 263 ? -25.953 25.100 2.135 1.00 45.02 1147 VAL A C 1
ATOM 1970 O O . VAL A 1 263 ? -26.124 24.307 1.199 1.00 44.04 1147 VAL A O 1
ATOM 1974 N N . GLU A 1 264 ? -26.499 26.311 2.157 1.00 36.69 1148 GLU A N 1
ATOM 1975 C CA . GLU A 1 264 ? -27.267 26.780 1.016 1.00 37.02 1148 GLU A CA 1
ATOM 1976 C C . GLU A 1 264 ? -26.329 27.252 -0.091 1.00 32.22 1148 GLU A C 1
ATOM 1977 O O . GLU A 1 264 ? -25.255 27.794 0.171 1.00 33.78 1148 GLU A O 1
ATOM 1980 N N . VAL A 1 265 ? -26.752 27.033 -1.339 1.00 29.64 1149 VAL A N 1
ATOM 1981 C CA . VAL A 1 265 ? -25.969 27.488 -2.494 1.00 27.66 1149 VAL A CA 1
ATOM 1982 C C . VAL A 1 265 ? -25.632 28.977 -2.424 1.00 30.12 1149 VAL A C 1
ATOM 1983 O O . VAL A 1 265 ? -24.459 29.328 -2.633 1.00 26.02 1149 VAL A O 1
ATOM 1987 N N . PRO A 1 266 ? -26.579 29.892 -2.162 1.00 26.40 1150 PRO A N 1
ATOM 1988 C CA . PRO A 1 266 ? -26.201 31.314 -2.075 1.00 24.61 1150 PRO A CA 1
ATOM 1989 C C . PRO A 1 266 ? -25.200 31.599 -0.976 1.00 26.57 1150 PRO A C 1
ATOM 1990 O O . PRO A 1 266 ? -24.354 32.485 -1.140 1.00 25.09 1150 PRO A O 1
ATOM 1994 N N . MET A 1 267 ? -25.259 30.865 0.134 1.00 25.46 1151 MET A N 1
ATOM 1995 C CA . MET A 1 267 ? -24.257 31.032 1.176 1.00 28.13 1151 MET A CA 1
ATOM 1996 C C . MET A 1 267 ? -22.870 30.634 0.668 1.00 29.39 1151 MET A C 1
ATOM 1997 O O . MET A 1 267 ? -21.889 31.351 0.895 1.00 27.59 1151 MET A O 1
ATOM 2002 N N . MET A 1 268 ? -22.772 29.514 -0.051 1.00 25.02 1152 MET A N 1
ATOM 2003 C CA . MET A 1 268 ? -21.480 29.117 -0.612 1.00 24.73 1152 MET A CA 1
ATOM 2004 C C . MET A 1 268 ? -20.986 30.140 -1.629 1.00 25.45 1152 MET A C 1
ATOM 2005 O O . MET A 1 268 ? -19.790 30.458 -1.673 1.00 22.03 1152 MET A O 1
ATOM 2010 N N . LEU A 1 269 ? -21.887 30.671 -2.457 1.00 19.59 1153 LEU A N 1
ATOM 2011 C CA . LEU A 1 269 ? -21.472 31.681 -3.425 1.00 21.91 1153 LEU A CA 1
ATOM 2012 C C . LEU A 1 269 ? -20.937 32.931 -2.733 1.00 24.51 1153 LEU A C 1
ATOM 2013 O O . LEU A 1 269 ? -19.937 33.508 -3.176 1.00 21.22 1153 LEU A O 1
ATOM 2018 N N . ARG A 1 270 ? -21.590 33.368 -1.649 1.00 21.16 1154 ARG A N 1
ATOM 2019 C CA . ARG A 1 270 ? -21.089 34.508 -0.889 1.00 24.35 1154 ARG A CA 1
ATOM 2020 C C . ARG A 1 270 ? -19.661 34.262 -0.395 1.00 25.77 1154 ARG A C 1
ATOM 2021 O O . ARG A 1 270 ? -18.809 35.158 -0.470 1.00 26.90 1154 ARG A O 1
ATOM 2033 N N . LEU A 1 271 ? -19.373 33.052 0.090 1.00 26.46 1155 LEU A N 1
ATOM 2034 C CA . LEU A 1 271 ? -18.024 32.752 0.570 1.00 29.19 1155 LEU A CA 1
ATOM 2035 C C . LEU A 1 271 ? -17.007 32.734 -0.563 1.00 26.87 1155 LEU A C 1
ATOM 2036 O O . LEU A 1 271 ? -15.859 33.157 -0.375 1.00 31.29 1155 LEU A O 1
ATOM 2041 N N . LEU A 1 272 ? -17.390 32.227 -1.736 1.00 23.69 1156 LEU A N 1
ATOM 2042 C CA . LEU A 1 272 ? -16.486 32.279 -2.881 1.00 23.66 1156 LEU A CA 1
ATOM 2043 C C . LEU A 1 272 ? -16.213 33.719 -3.300 1.00 22.73 1156 LEU A C 1
ATOM 2044 O O . LEU A 1 272 ? -15.071 34.073 -3.621 1.00 18.67 1156 LEU A O 1
ATOM 2049 N N . ARG A 1 273 ? -17.245 34.569 -3.287 1.00 19.76 1157 ARG A N 1
ATOM 2050 C CA . ARG A 1 273 ? -17.069 35.974 -3.647 1.00 24.45 1157 ARG A CA 1
ATOM 2051 C C . ARG A 1 273 ? -16.225 36.726 -2.627 1.00 21.13 1157 ARG A C 1
ATOM 2052 O O . ARG A 1 273 ? -15.579 37.721 -2.979 1.00 25.47 1157 ARG A O 1
ATOM 2060 N N . GLU A 1 274 ? -16.246 36.289 -1.365 1.00 23.50 1158 GLU A N 1
ATOM 2061 C CA . GLU A 1 274 ? -15.333 36.800 -0.350 1.00 24.34 1158 GLU A CA 1
ATOM 2062 C C . GLU A 1 274 ? -13.879 36.562 -0.730 1.00 26.59 1158 GLU A C 1
ATOM 2063 O O . GLU A 1 274 ? -12.985 37.268 -0.244 1.00 24.26 1158 GLU A O 1
ATOM 2069 N N . GLN A 1 275 ? -13.622 35.572 -1.578 1.00 20.93 1159 GLN A N 1
ATOM 2070 C CA . GLN A 1 275 ? -12.258 35.193 -1.898 1.00 18.73 1159 GLN A CA 1
ATOM 2071 C C . GLN A 1 275 ? -11.827 35.571 -3.302 1.00 22.08 1159 GLN A C 1
ATOM 2072 O O . GLN A 1 275 ? -10.624 35.746 -3.534 1.00 20.03 1159 GLN A O 1
ATOM 2078 N N . ARG A 1 276 ? -12.764 35.722 -4.233 1.00 18.75 1160 ARG A N 1
ATOM 2079 C CA . ARG A 1 276 ? -12.431 36.258 -5.545 1.00 19.61 1160 ARG A CA 1
ATOM 2080 C C . ARG A 1 276 ? -13.647 36.980 -6.090 1.00 22.15 1160 ARG A C 1
ATOM 2081 O O . ARG A 1 276 ? -14.741 36.408 -6.134 1.00 19.54 1160 ARG A O 1
ATOM 2089 N N . MET A 1 277 ? -13.445 38.226 -6.511 1.00 18.73 1161 MET A N 1
ATOM 2090 C CA . MET A 1 277 ? -14.548 39.056 -6.976 1.00 20.23 1161 MET A CA 1
ATOM 2091 C C . MET A 1 277 ? -15.216 38.431 -8.190 1.00 22.65 1161 MET A C 1
ATOM 2092 O O . MET A 1 277 ? -14.580 37.746 -8.992 1.00 20.02 1161 MET A O 1
ATOM 2097 N N . PHE A 1 278 ? -16.525 38.653 -8.307 1.00 17.88 1162 PHE A N 1
ATOM 2098 C CA . PHE A 1 278 ? -17.315 38.347 -9.496 1.00 19.88 1162 PHE A CA 1
ATOM 2099 C C . PHE A 1 278 ? -17.519 36.859 -9.767 1.00 20.01 1162 PHE A C 1
ATOM 2100 O O . PHE A 1 278 ? -18.044 36.521 -10.835 1.00 21.65 1162 PHE A O 1
ATOM 2108 N N . MET A 1 279 ? -17.119 35.966 -8.866 1.00 16.90 1163 MET A N 1
ATOM 2109 C CA . MET A 1 279 ? -17.284 34.536 -9.111 1.00 18.10 1163 MET A CA 1
ATOM 2110 C C . MET A 1 279 ? -18.740 34.231 -9.461 1.00 21.03 1163 MET A C 1
ATOM 2111 O O . MET A 1 279 ? -19.657 34.620 -8.727 1.00 18.85 1163 MET A O 1
ATOM 2116 N N . ILE A 1 280 ? -18.939 33.546 -10.599 1.00 19.72 1164 ILE A N 1
ATOM 2117 C CA . ILE A 1 280 ? -20.237 33.346 -11.258 1.00 19.62 1164 ILE A CA 1
ATOM 2118 C C . ILE A 1 280 ? -20.773 34.710 -11.671 1.00 21.25 1164 ILE A C 1
ATOM 2119 O O . ILE A 1 280 ? -21.356 35.435 -10.856 1.00 24.75 1164 ILE A O 1
ATOM 2124 N N . GLN A 1 281 ? -20.553 35.101 -12.923 1.00 20.40 1165 GLN A N 1
ATOM 2125 C CA . GLN A 1 281 ? -20.880 36.475 -13.279 1.00 25.24 1165 GLN A CA 1
ATOM 2126 C C . GLN A 1 281 ? -22.224 36.652 -13.976 1.00 25.32 1165 GLN A C 1
ATOM 2127 O O . GLN A 1 281 ? -22.579 37.792 -14.275 1.00 25.34 1165 GLN A O 1
ATOM 2133 N N . THR A 1 282 ? -22.992 35.591 -14.233 1.00 22.67 1166 THR A N 1
ATOM 2134 C CA . THR A 1 282 ? -24.339 35.776 -14.778 1.00 22.40 1166 THR A CA 1
ATOM 2135 C C . THR A 1 282 ? -25.351 34.889 -14.070 1.00 23.98 1166 THR A C 1
ATOM 2136 O O . THR A 1 282 ? -25.015 33.825 -13.548 1.00 19.13 1166 THR A O 1
ATOM 2140 N N . ILE A 1 283 ? -26.613 35.340 -14.088 1.00 22.36 1167 ILE A N 1
ATOM 2141 C CA . ILE A 1 283 ? -27.711 34.519 -13.590 1.00 20.74 1167 ILE A CA 1
ATOM 2142 C C . ILE A 1 283 ? -27.802 33.213 -14.363 1.00 18.93 1167 ILE A C 1
ATOM 2143 O O . ILE A 1 283 ? -28.165 32.176 -13.798 1.00 17.52 1167 ILE A O 1
ATOM 2148 N N . ALA A 1 284 ? -27.486 33.227 -15.660 1.00 17.16 1168 ALA A N 1
ATOM 2149 C CA . ALA A 1 284 ? -27.559 31.979 -16.415 1.00 18.61 1168 ALA A CA 1
ATOM 2150 C C . ALA A 1 284 ? -26.549 30.964 -15.892 1.00 20.75 1168 ALA A C 1
ATOM 2151 O O . ALA A 1 284 ? -26.830 29.759 -15.863 1.00 19.08 1168 ALA A O 1
ATOM 2153 N N . GLN A 1 285 ? -25.365 31.432 -15.474 1.00 17.18 1169 GLN A N 1
ATOM 2154 C CA . GLN A 1 285 ? -24.379 30.518 -14.894 1.00 18.08 1169 GLN A CA 1
ATOM 2155 C C . GLN A 1 285 ? -24.865 29.982 -13.555 1.00 16.59 1169 GLN A C 1
ATOM 2156 O O . GLN A 1 285 ? -24.680 28.802 -13.242 1.00 16.58 1169 GLN A O 1
ATOM 2162 N N . TYR A 1 286 ? -25.478 30.846 -12.748 1.00 14.53 1170 TYR A N 1
ATOM 2163 C CA . TYR A 1 286 ? -25.994 30.429 -11.451 1.00 14.46 1170 TYR A CA 1
ATOM 2164 C C . TYR A 1 286 ? -27.102 29.391 -11.615 1.00 16.45 1170 TYR A C 1
ATOM 2165 O O . TYR A 1 286 ? -27.112 28.371 -10.917 1.00 14.80 1170 TYR A O 1
ATOM 2174 N N . LYS A 1 287 ? -28.026 29.626 -12.554 1.00 15.91 1171 LYS A N 1
ATOM 2175 C CA . LYS A 1 287 ? -29.071 28.642 -12.844 1.00 17.31 1171 LYS A CA 1
ATOM 2176 C C . LYS A 1 287 ? -28.490 27.345 -13.403 1.00 17.70 1171 LYS A C 1
ATOM 2177 O O . LYS A 1 287 ? -29.030 26.262 -13.148 1.00 16.35 1171 LYS A O 1
ATOM 2183 N N . PHE A 1 288 ? -27.402 27.434 -14.171 1.00 17.24 1172 PHE A N 1
ATOM 2184 C CA . PHE A 1 288 ? -26.735 26.222 -14.648 1.00 17.04 1172 PHE A CA 1
ATOM 2185 C C . PHE A 1 288 ? -26.248 25.364 -13.486 1.00 16.35 1172 PHE A C 1
ATOM 2186 O O . PHE A 1 288 ? -26.395 24.140 -13.513 1.00 16.54 1172 PHE A O 1
ATOM 2194 N N . VAL A 1 289 ? -25.655 25.982 -12.459 1.00 15.98 1173 VAL A N 1
ATOM 2195 C CA . VAL A 1 289 ? -25.219 25.221 -11.287 1.00 15.36 1173 VAL A CA 1
ATOM 2196 C C . VAL A 1 289 ? -26.383 24.421 -10.702 1.00 17.62 1173 VAL A C 1
ATOM 2197 O O . VAL A 1 289 ? -26.254 23.225 -10.402 1.00 14.44 1173 VAL A O 1
ATOM 2201 N N . TYR A 1 290 ? -27.538 25.065 -10.518 1.00 16.54 1174 TYR A N 1
ATOM 2202 C CA . TYR A 1 290 ? -28.685 24.337 -9.980 1.00 16.76 1174 TYR A CA 1
ATOM 2203 C C . TYR A 1 290 ? -29.073 23.156 -10.872 1.00 17.09 1174 TYR A C 1
ATOM 2204 O O . TYR A 1 290 ? -29.417 22.079 -10.372 1.00 16.64 1174 TYR A O 1
ATOM 2213 N N . GLN A 1 291 ? -28.996 23.320 -12.191 1.00 15.07 1175 GLN A N 1
ATOM 2214 C CA . GLN A 1 291 ? -29.355 22.198 -13.053 1.00 16.97 1175 GLN A CA 1
ATOM 2215 C C . GLN A 1 291 ? -28.327 21.079 -12.977 1.00 20.83 1175 GLN A C 1
ATOM 2216 O O . GLN A 1 291 ? -28.683 19.909 -13.155 1.00 17.20 1175 GLN A O 1
ATOM 2222 N N . VAL A 1 292 ? -27.053 21.421 -12.738 1.00 15.50 1176 VAL A N 1
ATOM 2223 C CA . VAL A 1 292 ? -26.033 20.411 -12.471 1.00 16.65 1176 VAL A CA 1
ATOM 2224 C C . VAL A 1 292 ? -26.384 19.630 -11.212 1.00 17.58 1176 VAL A C 1
ATOM 2225 O O . VAL A 1 292 ? -26.301 18.394 -11.178 1.00 18.15 1176 VAL A O 1
ATOM 2229 N N . LEU A 1 293 ? -26.788 20.332 -10.155 1.00 16.26 1177 LEU A N 1
ATOM 2230 C CA . LEU A 1 293 ? -27.113 19.630 -8.919 1.00 16.10 1177 LEU A CA 1
ATOM 2231 C C . LEU A 1 293 ? -28.365 18.776 -9.083 1.00 18.50 1177 LEU A C 1
ATOM 2232 O O . LEU A 1 293 ? -28.443 17.669 -8.535 1.00 19.95 1177 LEU A O 1
ATOM 2237 N N . ILE A 1 294 ? -29.360 19.278 -9.814 1.00 18.08 1178 ILE A N 1
ATOM 2238 C CA . ILE A 1 294 ? -30.565 18.471 -10.056 1.00 19.92 1178 ILE A CA 1
ATOM 2239 C C . ILE A 1 294 ? -30.203 17.191 -10.802 1.00 26.41 1178 ILE A C 1
ATOM 2240 O O . ILE A 1 294 ? -30.638 16.091 -10.432 1.00 25.43 1178 ILE A O 1
ATOM 2245 N N . GLN A 1 295 ? -29.376 17.309 -11.846 1.00 23.53 1179 GLN A N 1
ATOM 2246 C CA . GLN A 1 295 ? -28.984 16.140 -12.631 1.00 25.09 1179 GLN A CA 1
ATOM 2247 C C . GLN A 1 295 ? -28.156 15.158 -11.803 1.00 31.11 1179 GLN A C 1
ATOM 2248 O O . GLN A 1 295 ? -28.326 13.939 -11.929 1.00 35.09 1179 GLN A O 1
ATOM 2254 N N . PHE A 1 296 ? -27.249 15.661 -10.959 1.00 25.75 1180 PHE A N 1
ATOM 2255 C CA . PHE A 1 296 ? -26.500 14.776 -10.074 1.00 26.30 1180 PHE A CA 1
ATOM 2256 C C . PHE A 1 296 ? -27.423 13.994 -9.145 1.00 33.05 1180 PHE A C 1
ATOM 2257 O O . PHE A 1 296 ? -27.200 12.802 -8.888 1.00 30.50 1180 PHE A O 1
ATOM 2265 N N . LEU A 1 297 ? -28.447 14.655 -8.608 1.00 26.03 1181 LEU A N 1
ATOM 2266 C CA . LEU A 1 297 ? -29.373 13.972 -7.708 1.00 31.42 1181 LEU A CA 1
ATOM 2267 C C . LEU A 1 297 ? -30.275 13.003 -8.468 1.00 34.94 1181 LEU A C 1
ATOM 2268 O O . LEU A 1 297 ? -30.571 11.907 -7.975 1.00 36.75 1181 LEU A O 1
ATOM 2273 N N . GLN A 1 298 ? -30.720 13.380 -9.670 1.00 30.62 1182 GLN A N 1
ATOM 2274 C CA . GLN A 1 298 ? -31.477 12.435 -10.487 1.00 36.54 1182 GLN A CA 1
ATOM 2275 C C . GLN A 1 298 ? -30.636 11.218 -10.837 1.00 41.99 1182 GLN A C 1
ATOM 2276 O O . GLN A 1 298 ? -31.144 10.089 -10.864 1.00 41.25 1182 GLN A O 1
ATOM 2282 N N . ASN A 1 299 ? -29.351 11.434 -11.139 1.00 35.22 1183 ASN A N 1
ATOM 2283 C CA . ASN A 1 299 ? -28.453 10.318 -11.416 1.00 38.40 1183 ASN A CA 1
ATOM 2284 C C . ASN A 1 299 ? -28.412 9.344 -10.249 1.00 43.08 1183 ASN A C 1
ATOM 2285 O O . ASN A 1 299 ? -28.313 8.128 -10.450 1.00 45.69 1183 ASN A O 1
ATOM 2290 N N . SER A 1 300 ? -28.477 9.860 -9.019 1.00 42.25 1184 SER A N 1
ATOM 2291 C CA . SER A 1 300 ? -28.410 8.990 -7.849 1.00 48.90 1184 SER A CA 1
ATOM 2292 C C . SER A 1 300 ? -29.614 8.054 -7.775 1.00 51.67 1184 SER A C 1
ATOM 2293 O O . SER A 1 300 ? -29.464 6.869 -7.450 1.00 60.68 1184 SER A O 1
ATOM 2296 N N . ARG A 1 301 ? -30.810 8.555 -8.069 1.00 48.87 1185 ARG A N 1
ATOM 2297 C CA . ARG A 1 301 ? -31.975 7.677 -8.137 1.00 54.42 1185 ARG A CA 1
ATOM 2298 C C . ARG A 1 301 ? -31.978 6.960 -9.485 1.00 56.60 1185 ARG A C 1
ATOM 2299 O O . ARG A 1 301 ? -32.625 5.927 -9.653 1.00 58.44 1185 ARG A O 1
ATOM 2302 N N . GLU B 2 5 ? -18.698 -2.003 -17.532 1.00 54.23 55 GLU B N 1
ATOM 2303 C CA . GLU B 2 5 ? -18.122 -2.728 -18.660 1.00 56.59 55 GLU B CA 1
ATOM 2304 C C . GLU B 2 5 ? -17.015 -1.898 -19.320 1.00 51.20 55 GLU B C 1
ATOM 2305 O O . GLU B 2 5 ? -17.084 -0.667 -19.314 1.00 49.30 55 GLU B O 1
ATOM 2311 N N . PRO B 2 6 ? -15.984 -2.568 -19.845 1.00 50.37 56 PRO B N 1
ATOM 2312 C CA . PRO B 2 6 ? -14.930 -1.855 -20.580 1.00 39.55 56 PRO B CA 1
ATOM 2313 C C . PRO B 2 6 ? -15.489 -0.945 -21.669 1.00 41.74 56 PRO B C 1
ATOM 2314 O O . PRO B 2 6 ? -16.500 -1.248 -22.310 1.00 42.61 56 PRO B O 1
ATOM 2318 N N . GLN B 2 7 ? -14.820 0.186 -21.868 1.00 33.61 57 GLN B N 1
ATOM 2319 C CA . GLN B 2 7 ? -15.168 1.134 -22.914 1.00 34.24 57 GLN B CA 1
ATOM 2320 C C . GLN B 2 7 ? -13.986 1.317 -23.855 1.00 32.61 57 GLN B C 1
ATOM 2321 O O . GLN B 2 7 ? -12.845 0.975 -23.531 1.00 27.44 57 GLN B O 1
ATOM 2327 N N . ARG B 2 8 ? -14.272 1.848 -25.038 1.00 27.62 58 ARG B N 1
ATOM 2328 C CA . ARG B 2 8 ? -13.229 2.121 -26.014 1.00 29.58 58 ARG B CA 1
ATOM 2329 C C . ARG B 2 8 ? -12.628 3.495 -25.746 1.00 31.11 58 ARG B C 1
ATOM 2330 O O . ARG B 2 8 ? -13.362 4.468 -25.538 1.00 24.25 58 ARG B O 1
ATOM 2338 N N . HIS B 2 9 ? -11.295 3.564 -25.737 1.00 25.76 59 HIS B N 1
ATOM 2339 C CA . HIS B 2 9 ? -10.567 4.809 -25.540 1.00 26.20 59 HIS B CA 1
ATOM 2340 C C . HIS B 2 9 ? -9.444 4.898 -26.560 1.00 31.93 59 HIS B C 1
ATOM 2341 O O . HIS B 2 9 ? -8.897 3.878 -26.988 1.00 25.34 59 HIS B O 1
ATOM 2348 N N . THR B 2 10 ? -9.096 6.120 -26.950 1.00 25.76 60 THR B N 1
ATOM 2349 C CA . THR B 2 10 ? -7.967 6.338 -27.843 1.00 28.32 60 THR B CA 1
ATOM 2350 C C . THR B 2 10 ? -6.867 7.078 -27.096 1.00 27.88 60 THR B C 1
ATOM 2351 O O . THR B 2 10 ? -7.130 8.086 -26.435 1.00 30.06 60 THR B O 1
ATOM 2355 N N . MET B 2 11 ? -5.645 6.566 -27.193 1.00 24.82 61 MET B N 1
ATOM 2356 C CA . MET B 2 11 ? -4.468 7.192 -26.604 1.00 23.38 61 MET B CA 1
ATOM 2357 C C . MET B 2 11 ? -3.593 7.739 -27.723 1.00 27.49 61 MET B C 1
ATOM 2358 O O . MET B 2 11 ? -3.107 6.974 -28.562 1.00 27.14 61 MET B O 1
ATOM 2363 N N . LEU B 2 12 ? -3.384 9.053 -27.730 1.00 21.39 62 LEU B N 1
ATOM 2364 C CA . LEU B 2 12 ? -2.436 9.690 -28.638 1.00 23.72 62 LEU B CA 1
ATOM 2365 C C . LEU B 2 12 ? -1.103 9.881 -27.932 1.00 19.80 62 LEU B C 1
ATOM 2366 O O . LEU B 2 12 ? -1.056 10.382 -26.807 1.00 20.71 62 LEU B O 1
ATOM 2371 N N . CYS B 2 13 ? -0.027 9.457 -28.579 1.00 23.71 63 CYS B N 1
ATOM 2372 C CA . CYS B 2 13 ? 1.302 9.633 -28.016 1.00 21.46 63 CYS B CA 1
ATOM 2373 C C . CYS B 2 13 ? 2.274 9.849 -29.166 1.00 25.99 63 CYS B C 1
ATOM 2374 O O . CYS B 2 13 ? 1.892 9.820 -30.339 1.00 29.74 63 CYS B O 1
ATOM 2377 N N . MET B 2 14 ? 3.537 10.068 -28.818 1.00 24.39 64 MET B N 1
ATOM 2378 C CA . MET B 2 14 ? 4.597 10.312 -29.782 1.00 28.39 64 MET B CA 1
ATOM 2379 C C . MET B 2 14 ? 5.571 9.138 -29.777 1.00 27.79 64 MET B C 1
ATOM 2380 O O . MET B 2 14 ? 5.903 8.603 -28.715 1.00 24.72 64 MET B O 1
ATOM 2385 N N . CYS B 2 15 ? 6.013 8.726 -30.964 1.00 26.71 65 CYS B N 1
ATOM 2386 C CA . CYS B 2 15 ? 7.083 7.741 -31.038 1.00 29.86 65 CYS B CA 1
ATOM 2387 C C . CYS B 2 15 ? 8.330 8.276 -30.345 1.00 29.69 65 CYS B C 1
ATOM 2388 O O . CYS B 2 15 ? 8.709 9.437 -30.518 1.00 30.99 65 CYS B O 1
ATOM 2391 N N . CYS B 2 16 ? 8.968 7.424 -29.547 1.00 27.10 66 CYS B N 1
ATOM 2392 C CA . CYS B 2 16 ? 10.151 7.864 -28.823 1.00 30.67 66 CYS B CA 1
ATOM 2393 C C . CYS B 2 16 ? 11.395 7.914 -29.698 1.00 34.42 66 CYS B C 1
ATOM 2394 O O . CYS B 2 16 ? 12.468 8.260 -29.194 1.00 35.91 66 CYS B O 1
ATOM 2397 N N . LYS B 2 17 ? 11.279 7.594 -30.986 1.00 34.72 67 LYS B N 1
ATOM 2398 C CA . LYS B 2 17 ? 12.424 7.625 -31.886 1.00 40.25 67 LYS B CA 1
ATOM 2399 C C . LYS B 2 17 ? 12.328 8.672 -32.984 1.00 40.35 67 LYS B C 1
ATOM 2400 O O . LYS B 2 17 ? 13.368 9.124 -33.466 1.00 45.65 67 LYS B O 1
ATOM 2406 N N . CYS B 2 18 ? 11.122 9.085 -33.388 1.00 40.96 68 CYS B N 1
ATOM 2407 C CA . CYS B 2 18 ? 11.003 9.854 -34.622 1.00 41.51 68 CYS B CA 1
ATOM 2408 C C . CYS B 2 18 ? 9.935 10.941 -34.617 1.00 47.68 68 CYS B C 1
ATOM 2409 O O . CYS B 2 18 ? 9.650 11.495 -35.688 1.00 51.25 68 CYS B O 1
ATOM 2412 N N . GLU B 2 19 ? 9.315 11.253 -33.481 1.00 42.40 69 GLU B N 1
ATOM 2413 C CA . GLU B 2 19 ? 8.369 12.361 -33.351 1.00 45.41 69 GLU B CA 1
ATOM 2414 C C . GLU B 2 19 ? 7.029 12.105 -34.045 1.00 41.73 69 GLU B C 1
ATOM 2415 O O . GLU B 2 19 ? 6.124 12.945 -33.936 1.00 42.89 69 GLU B O 1
ATOM 2421 N N . ALA B 2 20 ? 6.862 10.992 -34.756 1.00 38.33 70 ALA B N 1
ATOM 2422 C CA . ALA B 2 20 ? 5.569 10.708 -35.366 1.00 42.10 70 ALA B CA 1
ATOM 2423 C C . ALA B 2 20 ? 4.529 10.413 -34.292 1.00 36.93 70 ALA B C 1
ATOM 2424 O O . ALA B 2 20 ? 4.840 9.863 -33.232 1.00 36.74 70 ALA B O 1
ATOM 2426 N N . ARG B 2 21 ? 3.285 10.796 -34.572 1.00 33.70 71 ARG B N 1
ATOM 2427 C CA . ARG B 2 21 ? 2.186 10.550 -33.648 1.00 33.98 71 ARG B CA 1
ATOM 2428 C C . ARG B 2 21 ? 1.687 9.115 -33.773 1.00 35.44 71 ARG B C 1
ATOM 2429 O O . ARG B 2 21 ? 1.565 8.573 -34.875 1.00 37.47 71 ARG B O 1
ATOM 2437 N N . ILE B 2 22 ? 1.394 8.503 -32.631 1.00 29.95 72 ILE B N 1
ATOM 2438 C CA . ILE B 2 22 ? 0.899 7.135 -32.570 1.00 28.10 72 ILE B CA 1
ATOM 2439 C C . ILE B 2 22 ? -0.496 7.167 -31.975 1.00 25.02 72 ILE B C 1
ATOM 2440 O O . ILE B 2 22 ? -0.716 7.796 -30.935 1.00 26.65 72 ILE B O 1
ATOM 2445 N N . GLU B 2 23 ? -1.429 6.490 -32.629 1.00 25.56 73 GLU B N 1
ATOM 2446 C CA . GLU B 2 23 ? -2.801 6.360 -32.157 1.00 30.62 73 GLU B CA 1
ATOM 2447 C C . GLU B 2 23 ? -2.995 4.925 -31.671 1.00 29.69 73 GLU B C 1
ATOM 2448 O O . GLU B 2 23 ? -2.958 3.986 -32.471 1.00 32.92 73 GLU B O 1
ATOM 2454 N N . LEU B 2 24 ? -3.184 4.755 -30.365 1.00 25.78 74 LEU B N 1
ATOM 2455 C CA . LEU B 2 24 ? -3.482 3.456 -29.771 1.00 26.72 74 LEU B CA 1
ATOM 2456 C C . LEU B 2 24 ? -4.946 3.426 -29.365 1.00 26.08 74 LEU B C 1
ATOM 2457 O O . LEU B 2 24 ? -5.437 4.364 -28.728 1.00 27.35 74 LEU B O 1
ATOM 2462 N N . VAL B 2 25 ? -5.640 2.361 -29.741 1.00 23.25 75 VAL B N 1
ATOM 2463 C CA . VAL B 2 25 ? -7.052 2.194 -29.432 1.00 20.72 75 VAL B CA 1
ATOM 2464 C C . VAL B 2 25 ? -7.180 0.991 -28.511 1.00 24.74 75 VAL B C 1
ATOM 2465 O O . VAL B 2 25 ? -6.775 -0.122 -28.873 1.00 26.10 75 VAL B O 1
ATOM 2469 N N . VAL B 2 26 ? -7.711 1.216 -27.316 1.00 20.51 76 VAL B N 1
ATOM 2470 C CA . VAL B 2 26 ? -7.853 0.161 -26.327 1.00 22.54 76 VAL B CA 1
ATOM 2471 C C . VAL B 2 26 ? -9.312 0.054 -25.895 1.00 25.56 76 VAL B C 1
ATOM 2472 O O . VAL B 2 26 ? -10.117 0.972 -26.071 1.00 24.51 76 VAL B O 1
ATOM 2476 N N . GLU B 2 27 ? -9.642 -1.093 -25.315 1.00 19.84 77 GLU B N 1
ATOM 2477 C CA . GLU B 2 27 ? -10.856 -1.257 -24.530 1.00 22.95 77 GLU B CA 1
ATOM 2478 C C . GLU B 2 27 ? -10.433 -1.707 -23.145 1.00 26.84 77 GLU B C 1
ATOM 2479 O O . GLU B 2 27 ? -9.591 -2.605 -23.016 1.00 22.24 77 GLU B O 1
ATOM 2485 N N . SER B 2 28 ? -10.978 -1.065 -22.117 1.00 20.88 78 SER B N 1
ATOM 2486 C CA . SER B 2 28 ? -10.547 -1.366 -20.755 1.00 21.96 78 SER B CA 1
ATOM 2487 C C . SER B 2 28 ? -11.508 -0.719 -19.771 1.00 23.01 78 SER B C 1
ATOM 2488 O O . SER B 2 28 ? -12.330 0.128 -20.135 1.00 23.88 78 SER B O 1
ATOM 2491 N N . SER B 2 29 ? -11.381 -1.125 -18.510 1.00 18.53 79 SER B N 1
ATOM 2492 C CA . SER B 2 29 ? -12.055 -0.427 -17.433 1.00 19.79 79 SER B CA 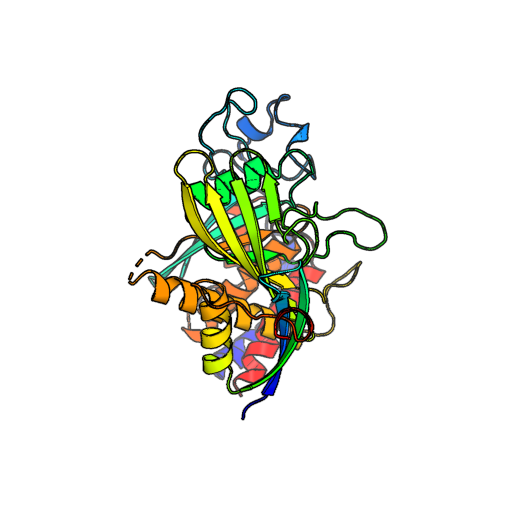1
ATOM 2493 C C . SER B 2 29 ? -11.429 0.950 -17.236 1.00 20.42 79 SER B C 1
ATOM 2494 O O . SER B 2 29 ? -10.320 1.231 -17.712 1.00 17.65 79 SER B O 1
ATOM 2497 N N . ALA B 2 30 ? -12.152 1.812 -16.508 1.00 17.36 80 ALA B N 1
ATOM 2498 C CA . ALA B 2 30 ? -11.614 3.138 -16.196 1.00 18.74 80 ALA B CA 1
ATOM 2499 C C . ALA B 2 30 ? -10.323 3.043 -15.386 1.00 19.02 80 ALA B C 1
ATOM 2500 O O . ALA B 2 30 ? -9.373 3.798 -15.631 1.00 17.67 80 ALA B O 1
ATOM 2502 N N . ASP B 2 31 ? -10.278 2.140 -14.399 1.00 20.78 81 ASP B N 1
ATOM 2503 C CA . ASP B 2 31 ? -9.078 2.018 -13.572 1.00 22.13 81 ASP B CA 1
ATOM 2504 C C . ASP B 2 31 ? -7.876 1.571 -14.393 1.00 18.38 81 ASP B C 1
ATOM 2505 O O . ASP B 2 31 ? -6.753 2.045 -14.166 1.00 17.34 81 ASP B O 1
ATOM 2510 N N . ASP B 2 32 ? -8.074 0.635 -15.326 1.00 17.35 82 ASP B N 1
ATOM 2511 C CA . ASP B 2 32 ? -6.928 0.194 -16.121 1.00 17.91 82 ASP B CA 1
ATOM 2512 C C . ASP B 2 32 ? -6.510 1.264 -17.123 1.00 17.02 82 ASP B C 1
ATOM 2513 O O . ASP B 2 32 ? -5.322 1.380 -17.450 1.00 13.01 82 ASP B O 1
ATOM 2518 N N . LEU B 2 33 ? -7.461 2.077 -17.590 1.00 15.47 83 LEU B N 1
ATOM 2519 C CA . LEU B 2 33 ? -7.107 3.211 -18.433 1.00 14.47 83 LEU B CA 1
ATOM 2520 C C . LEU B 2 33 ? -6.223 4.193 -17.672 1.00 13.65 83 LEU B C 1
ATOM 2521 O O . LEU B 2 33 ? -5.202 4.654 -18.191 1.00 13.94 83 LEU B O 1
ATOM 2526 N N . ARG B 2 34 ? -6.604 4.532 -16.433 1.00 14.15 84 ARG B N 1
ATOM 2527 C CA . ARG B 2 34 ? -5.790 5.458 -15.641 1.00 15.06 84 ARG B CA 1
ATOM 2528 C C . ARG B 2 34 ? -4.400 4.888 -15.401 1.00 14.44 84 ARG B C 1
ATOM 2529 O O . ARG B 2 34 ? -3.396 5.607 -15.505 1.00 12.27 84 ARG B O 1
ATOM 2537 N N . ALA B 2 35 ? -4.326 3.591 -15.081 1.00 14.14 85 ALA B N 1
ATOM 2538 C CA . ALA B 2 35 ? -3.032 2.957 -14.850 1.00 12.11 85 ALA B CA 1
ATOM 2539 C C . ALA B 2 35 ? -2.151 3.023 -16.092 1.00 13.11 85 ALA B C 1
ATOM 2540 O O . ALA B 2 35 ? -0.935 3.232 -15.993 1.00 13.76 85 ALA B O 1
ATOM 2542 N N . PHE B 2 36 ? -2.752 2.831 -17.270 1.00 12.66 86 PHE B N 1
ATOM 2543 C CA . PHE B 2 36 ? -2.036 2.919 -18.539 1.00 12.78 86 PHE B CA 1
ATOM 2544 C C . PHE B 2 36 ? -1.547 4.343 -18.801 1.00 13.93 86 PHE B C 1
ATOM 2545 O O . PHE B 2 36 ? -0.390 4.550 -19.190 1.00 13.32 86 PHE B O 1
ATOM 2553 N N . GLN B 2 37 ? -2.417 5.339 -18.585 1.00 14.42 87 GLN B N 1
ATOM 2554 C CA . GLN B 2 37 ? -2.006 6.744 -18.666 1.00 13.64 87 GLN B CA 1
ATOM 2555 C C . GLN B 2 37 ? -0.805 7.022 -17.759 1.00 14.24 87 GLN B C 1
ATOM 2556 O O . GLN B 2 37 ? 0.175 7.645 -18.178 1.00 14.88 87 GLN B O 1
ATOM 2562 N N . GLN B 2 38 ? -0.850 6.526 -16.517 1.00 12.85 88 GLN B N 1
ATOM 2563 C CA . GLN B 2 38 ? 0.247 6.766 -15.580 1.00 14.20 88 GLN B CA 1
ATOM 2564 C C . GLN B 2 38 ? 1.572 6.191 -16.090 1.00 16.32 88 GLN B C 1
ATOM 2565 O O . GLN B 2 38 ? 2.637 6.776 -15.842 1.00 15.13 88 GLN B O 1
ATOM 2571 N N . LEU B 2 39 ? 1.529 5.077 -16.832 1.00 14.12 89 LEU B N 1
ATOM 2572 C CA . LEU B 2 39 ? 2.773 4.499 -17.350 1.00 15.30 89 LEU B CA 1
ATOM 2573 C C . LEU B 2 39 ? 3.473 5.450 -18.315 1.00 16.54 89 LEU B C 1
ATOM 2574 O O . LEU B 2 39 ? 4.707 5.507 -18.345 1.00 15.43 89 LEU B O 1
ATOM 2579 N N . PHE B 2 40 ? 2.703 6.210 -19.114 1.00 16.33 90 PHE B N 1
ATOM 2580 C CA . PHE B 2 40 ? 3.310 7.211 -19.993 1.00 16.90 90 PHE B CA 1
ATOM 2581 C C . PHE B 2 40 ? 3.993 8.310 -19.200 1.00 17.32 90 PHE B C 1
ATOM 2582 O O . PHE B 2 40 ? 4.908 8.969 -19.708 1.00 17.87 90 PHE B O 1
ATOM 2590 N N . LEU B 2 41 ? 3.533 8.561 -17.979 1.00 16.56 91 LEU B N 1
ATOM 2591 C CA . LEU B 2 41 ? 4.133 9.584 -17.138 1.00 16.91 91 LEU B CA 1
ATOM 2592 C C . LEU B 2 41 ? 5.292 9.042 -16.319 1.00 19.67 91 LEU B C 1
ATOM 2593 O O . LEU B 2 41 ? 5.975 9.816 -15.641 1.00 18.97 91 LEU B O 1
ATOM 2598 N N . ASN B 2 42 ? 5.504 7.727 -16.348 1.00 18.55 92 ASN B N 1
ATOM 2599 C CA . ASN B 2 42 ? 6.712 7.125 -15.805 1.00 19.96 92 ASN B CA 1
ATOM 2600 C C . ASN B 2 42 ? 7.754 7.019 -16.914 1.00 21.18 92 ASN B C 1
ATOM 2601 O O . ASN B 2 42 ? 8.335 8.040 -17.321 1.00 23.13 92 ASN B O 1
ATOM 2606 N N . THR B 2 43 ? 8.001 5.802 -17.423 1.00 20.93 93 THR B N 1
ATOM 2607 C CA . THR B 2 43 ? 8.995 5.603 -18.472 1.00 22.16 93 THR B CA 1
ATOM 2608 C C . THR B 2 43 ? 8.465 4.962 -19.748 1.00 24.22 93 THR B C 1
ATOM 2609 O O . THR B 2 43 ? 9.233 4.834 -20.710 1.00 29.50 93 THR B O 1
ATOM 2613 N N . LEU B 2 44 ? 7.204 4.546 -19.795 1.00 22.20 94 LEU B N 1
ATOM 2614 C CA . LEU B 2 44 ? 6.715 3.764 -20.929 1.00 21.61 94 LEU B CA 1
ATOM 2615 C C . LEU B 2 44 ? 6.548 4.656 -22.155 1.00 23.08 94 LEU B C 1
ATOM 2616 O O . LEU B 2 44 ? 5.856 5.675 -22.100 1.00 20.10 94 LEU B O 1
ATOM 2621 N N . SER B 2 45 ? 7.184 4.264 -23.260 1.00 20.20 95 SER B N 1
ATOM 2622 C CA . SER B 2 45 ? 7.100 4.944 -24.543 1.00 21.69 95 SER B CA 1
ATOM 2623 C C . SER B 2 45 ? 6.872 3.912 -25.635 1.00 25.24 95 SER B C 1
ATOM 2624 O O . SER B 2 45 ? 7.343 2.779 -25.534 1.00 25.17 95 SER B O 1
ATOM 2627 N N . PHE B 2 46 ? 6.171 4.313 -26.689 1.00 21.19 96 PHE B N 1
ATOM 2628 C CA . PHE B 2 46 ? 5.928 3.441 -27.828 1.00 20.88 96 PHE B CA 1
ATOM 2629 C C . PHE B 2 46 ? 6.812 3.813 -29.012 1.00 25.97 96 PHE B C 1
ATOM 2630 O O . PHE B 2 46 ? 7.192 4.973 -29.193 1.00 26.78 96 PHE B O 1
ATOM 2638 N N . VAL B 2 47 ? 7.158 2.797 -29.799 1.00 25.92 97 VAL B N 1
ATOM 2639 C CA . VAL B 2 47 ? 7.943 2.939 -31.018 1.00 28.34 97 VAL B CA 1
ATOM 2640 C C . VAL B 2 47 ? 7.008 2.719 -32.200 1.00 31.79 97 VAL B C 1
ATOM 2641 O O . VAL B 2 47 ? 6.289 1.713 -32.245 1.00 30.08 97 VAL B O 1
ATOM 2645 N N . CYS B 2 48 ? 7.013 3.656 -33.150 1.00 32.47 98 CYS B N 1
ATOM 2646 C CA . CYS B 2 48 ? 6.127 3.544 -34.299 1.00 33.45 98 CYS B CA 1
ATOM 2647 C C . CYS B 2 48 ? 6.539 2.346 -35.153 1.00 37.12 98 CYS B C 1
ATOM 2648 O O . CYS B 2 48 ? 7.631 1.802 -34.984 1.00 40.28 98 CYS B O 1
ATOM 2651 N N . PRO B 2 49 ? 5.655 1.874 -36.040 1.00 41.50 99 PRO B N 1
ATOM 2652 C CA . PRO B 2 49 ? 6.006 0.677 -36.823 1.00 42.28 99 PRO B CA 1
ATOM 2653 C C . PRO B 2 49 ? 7.242 0.862 -37.679 1.00 45.79 99 PRO B C 1
ATOM 2654 O O . PRO B 2 49 ? 8.056 -0.063 -37.790 1.00 45.57 99 PRO B O 1
ATOM 2658 N N . TRP B 2 50 ? 7.422 2.044 -38.272 1.00 48.51 100 TRP B N 1
ATOM 2659 C CA . TRP B 2 50 ? 8.584 2.256 -39.129 1.00 50.75 100 TRP B CA 1
ATOM 2660 C C . TRP B 2 50 ? 9.881 2.137 -38.339 1.00 48.86 100 TRP B C 1
ATOM 2661 O O . TRP B 2 50 ? 10.785 1.382 -38.718 1.00 51.77 100 TRP B O 1
ATOM 2672 N N . CYS B 2 51 ? 9.993 2.874 -37.229 1.00 47.64 101 CYS B N 1
ATOM 2673 C CA . CYS B 2 51 ? 11.186 2.784 -36.392 1.00 46.30 101 CYS B CA 1
ATOM 2674 C C . CYS B 2 51 ? 11.391 1.388 -35.825 1.00 44.40 101 CYS B C 1
ATOM 2675 O O . CYS B 2 51 ? 12.521 1.035 -35.466 1.00 45.09 101 CYS B O 1
ATOM 2678 N N . ALA B 2 52 ? 10.323 0.596 -35.729 1.00 46.03 102 ALA B N 1
ATOM 2679 C CA . ALA B 2 52 ? 10.449 -0.769 -35.236 1.00 50.12 102 ALA B CA 1
ATOM 2680 C C . ALA B 2 52 ? 11.134 -1.675 -36.253 1.00 52.90 102 ALA B C 1
ATOM 2681 O O . ALA B 2 52 ? 11.777 -2.659 -35.869 1.00 53.02 102 ALA B O 1
ATOM 2683 N N . SER B 2 53 ? 11.020 -1.357 -37.542 1.00 53.15 103 SER B N 1
ATOM 2684 C CA . SER B 2 53 ? 11.637 -2.164 -38.594 1.00 53.44 103 SER B CA 1
ATOM 2685 C C . SER B 2 53 ? 12.941 -1.537 -39.076 1.00 49.30 103 SER B C 1
ATOM 2686 O O . SER B 2 53 ? 13.898 -1.416 -38.310 1.00 51.81 103 SER B O 1
#

InterPro domains:
  IPR000242 Tyrosine-specific protein phosphatase, PTPase domain [PF00102] (933-1178)
  IPR000242 Tyrosine-specific protein phosphatase, PTPase domain [PR00700] (961-968)
  IPR000242 Tyrosine-specific protein phosphatase, PTPase domain [PR00700] (979-999)
  IPR000242 Tyrosine-specific protein phosphatase, PTPase domain [PR00700] (1067-1084)
  IPR000242 Tyrosine-specific protein phosphatase, PTPase domain [PR00700] (1116-1134)
  IPR000242 Tyrosine-specific protein phosphatase, PTPase domain [PR00700] (1147-1162)
  IPR000242 Tyrosine-specific protein phosphatase, PTPase domain [PR00700] (1163-1173)
  IPR000242 Tyrosine-specific protein phosphatase, PTPase domain [PS50055] (909-1180)
  IPR000242 Tyrosine-specific protein phosphatase, PTPase domain [SM00194] (908-1182)
  IPR000299 FERM domain [PS50057] (21-306)
  IPR000387 Tyrosine-specific protein phosphatases domain [PS50056] (1090-1171)
  IPR003595 Protein-tyrosine phosphatase, catalytic [SM00404] (1068-1179)
  IPR011993 PH-like domain superfamily [G3DSA:2.30.29.30] (215-307)
  IPR014352 FERM/acyl-CoA-binding protein superfamily [G3DSA:1.20.80.10] (101-212)
  IPR014392 Protein-tyrosine phosphatase, non-receptor type-14/21 [PIRSF000934] (1-1187)
  IPR016130 Protein-tyrosine phosphatase, active site [PS00383] (1119-1129)
  IPR018979 FERM, N-terminal [PF09379] (25-87)
  IPR018980 FERM, C-terminal PH-like domain [PF09380] (224-306)
  IPR018980 FERM, C-terminal PH-like domain [SM01196] (224-310)
  IPR019747 FERM conserved site [PS00660] (75-105)

Sequence (338 aa):
MDERFRTLKKKLEEGMVFTEYEQIPKKKANGIFSTAALPENAERSRIREVVPYEENRVELIPTKENNTGYINASHIKVVVGGAEWHYIATQGPLPHTCHDFWQMVWEQGVNVIAMVTAEEEGGRTKSHRYWPKLGSKHSSATYGKFKVTTKFRTDSVCYATTGLKVKHLLSGQERTVWHLQYTDWPDHGCPEDVQGFLSYLEEIQSVRRHTNSMLERHPPIVVHCSAGVGRTGVLILSELMIYCLEHNEKVEVPMMLRLLREQRMFMIQTIAQYKFVYQVLIQFLQNSREPQRHTMLCMCCKCEARIELVVESSADDLRAFQQLFLNTLSFVCPWCAS

GO terms:
  GO:0005634 nucleus (C, IDA)
  GO:0005737 cytoplasm (C, IDA)
  GO:0046825 regulation of protein export from nucleus (P, IDA)
  GO:0001946 lymphangiogenesis (P, IMP)
  GO:0004725 protein tyrosine phosphatase activity (F, IMP)
  GO:0003712 transcription coregulator activity (F, IMP)
  GO:0008285 negative regulation of cell population proliferation (P, IMP)
  GO:0005515 protein binding (F, IPI)
  GO:0030971 receptor tyrosine kinase binding (F, IPI)
  GO:0004725 protein tyrosine phosphatase activity (F, TAS)
  GO:0006470 protein dephosphorylation (P, TAS)
  GO:0005654 nucleoplasm (C, TAS)
  GO:0005654 nucleoplasm (C, IDA)

Nearest PDB structures (foldseek):
  6iwd-assembly1_A-2  TM=1.003E+00  e=2.303E-61  Homo sapiens
  8gwh-assembly1_A  TM=9.731E-01  e=4.672E-45  Homo sapiens
  5ka2-assembly1_A  TM=9.051E-01  e=2.753E-28  Homo sapiens
  9cyr-assembly1_A  TM=9.022E-01  e=3.121E-27  Homo sapiens
  2f6f-assembly1_A  TM=9.055E-01  e=5.319E-27  Homo sapiens

Radius of gyration: 20.52 Å; Cα contacts (8 Å, |Δi|>4): 628; chains: 2; bounding box: 58×53×48 Å

B-factor: mean 28.02, std 11.25, range [10.57, 83.6]

Secondary structure (DSSP, 8-state):
-HHHHHHHHHHHHTT-HHHHHHTS-SS-TT---HHHHSGGGGGG-SSTT----GGGEEEPPP-SSSTT-EEEEEEEEEEETTEEEEEEEEPPPPGGGHHHHHHHHHHTT--EEEE-S-SEETTEE-----SPPTTSTTTEEEETTEEEEEEEEEE-SSEEEEEEEEEETTT--EEEEEEEEE----SSS--S-HHHHHHHHHHHHHHHHHHHHHT---PPEEEESSSSSHHHHHHHHHHHHHHHHHTT----HHHHHHHHHHHSTTSS-SHHHHHHHHHHHHHHHHHH-/--EEEEEEEE-TTT--EEEEEEEE-HHHHHHHHHHHHTT-----HHHH-

Solvent-accessible surface area: 16074 Å² total; per-residue (Å²): 92,121,90,25,33,56,84,20,85,138,55,51,127,94,61,127,10,36,78,51,24,98,142,6,86,139,96,54,113,102,22,91,54,57,13,8,77,65,116,101,0,50,120,27,13,45,72,94,122,6,18,0,0,41,106,24,22,0,108,12,111,82,62,218,99,3,100,35,0,0,10,1,0,0,34,0,102,10,102,5,40,83,35,103,37,32,0,0,0,1,6,0,2,22,86,94,5,6,55,5,3,0,29,0,4,35,57,48,28,5,33,2,0,0,0,0,1,38,47,94,13,64,73,183,69,52,2,64,68,0,10,7,85,7,19,44,162,129,0,16,31,78,30,53,97,2,84,0,22,4,73,0,51,7,78,47,147,10,29,11,3,5,0,0,33,1,79,27,79,132,84,35,99,93,93,36,2,1,2,0,24,1,74,55,19,50,74,163,54,34,5,172,64,26,73,6,0,15,35,0,10,115,19,0,69,42,0,36,147,28,11,20,64,111,68,132,123,130,32,7,3,0,0,0,4,29,8,0,0,2,29,0,0,0,0,0,0,0,10,0,7,16,47,1,26,79,100,97,64,154,47,79,9,6,94,2,0,81,79,0,6,75,33,0,4,46,0,0,92,65,67,50,22,1,98,11,0,8,89,0,2,18,51,30,4,83,82,63,128,204,74,122,163,38,41,0,19,2,42,1,50,143,58,59,46,128,19,124,37,87,42,108,22,46,78,118,91,18,26,53,41,2,26,81,8,4,75,130,68,61,60,69,10,113,202,34,76,129

Foldseek 3Di:
DVVVLVVLVVVVVVPCPLVVVVVQAQADPPFAQPVCPDPLNCVQALDSVFAFTPVFAQAFPADPSRRRRDHRWGWAWDQAPNDIATAIFHAAGDPQCLLSVVRSCVVQVAAEEEEEEDQDAPRHGQHDPSAFDPPPPQQWDDRVQKIKHWDDWDDDPFKIKTKMWIARNPVRDIDIHIYIYGRQAHSDFGGPPLVSVVVSLVVRVVVQVVVPVVVCHSTHYYYYIHNRAAVVLLSVLLNVVLVCVVVVPPDDSSNVVSSRSHTTGCRHPDPRSVVSSSVNNSVSVVVVD/DWDKDWDWDAAPPDRDIDIDIDTDDPVVVVVVVVVVVPDDHDHDPVSVD